Protein AF-A0A0F8XDN2-F1 (afdb_monomer_lite)

Foldseek 3Di:
DDDAAWWDKDWDPVLVVQLVVCVVVVHHSDDFQDKTKMKTKFHFHFPPDFWFLWKKKKKFAFPQKFFQDWFKFFPVRHTDFFAFSAAQVRWAFFQAFAFLHQAAQDCALQGLNAPDDVLCVLQVHDSRRFWGGPLQQQGFFAKWFFLDQQAFFFFAVDLADDQPGAFFDAFDADPDDVSRPDDDTGHDTGNQCRLLVLLAAGADWGDPRPDDPSSMHGRRHGHGTDGFLERRPQAADQAQSQDYSHNDGDGIFHEQTGNGFHQHQDSHHDDSHGRPDYAYTPPPDPPSVRTNDTRGDGDRDGHHNNPDSVRTDPSSTGMMMGMHHHRGRPTMMMMMTMMGRNDPVRGGDITMDITGD

Organism: NCBI:txid412755

Radius of gyration: 19.89 Å; chains: 1; bounding box: 47×42×65 Å

Secondary structure (DSSP, 8-state):
--SSS---EEE-HHHHHHHHHHHHTTS-S--TT-EEEEEEEPPPBPTT--EEEEEEEEEE--TTEEEEEEEEEETT--EE----S--TTS--B-SS--TT-------STTS---S--HHHHHTT--GGG-BPPHHHHH--BEEEEE-SGGGS--BTTBSS--TTSSEEEEE-SS---GGGT--SS-EESSHHHHHHTTTTT--EEE-SSSS-TTTPPEE-SSS-PPBTTB--TT-STTSSS-B-TTSSBPS-EEE--TT-EE------SSTTSS--S----TTS---TTTS-B---EE---SB-GGG-TT----TT--EEEEEEEEEEBT--EEEEEEEEES-GGG----EEEEEE-

Structure (mmCIF, N/CA/C/O backbone):
data_AF-A0A0F8XDN2-F1
#
_entry.id   AF-A0A0F8XDN2-F1
#
loop_
_atom_site.group_PDB
_atom_site.id
_atom_site.type_symbol
_atom_site.label_atom_id
_atom_site.label_alt_id
_atom_site.label_comp_id
_atom_site.label_asym_id
_atom_site.label_entity_id
_atom_site.label_seq_id
_atom_site.pdbx_PDB_ins_code
_atom_site.Cartn_x
_atom_site.Cartn_y
_atom_site.Cartn_z
_atom_site.occupancy
_atom_site.B_iso_or_equiv
_atom_site.auth_seq_id
_atom_site.auth_comp_id
_atom_site.auth_asym_id
_atom_site.auth_atom_id
_atom_site.pdbx_PDB_model_num
ATOM 1 N N . GLY A 1 1 ? 7.259 -0.504 12.548 1.00 25.84 1 GLY A N 1
ATOM 2 C CA . GLY A 1 1 ? 7.561 -0.843 11.147 1.00 25.84 1 GLY A CA 1
ATOM 3 C C . GLY A 1 1 ? 9.057 -0.972 10.907 1.00 25.84 1 GLY A C 1
ATOM 4 O O . GLY A 1 1 ? 9.822 -0.324 11.608 1.00 25.84 1 GLY A O 1
ATOM 5 N N . ALA A 1 2 ? 9.451 -1.805 9.939 1.00 27.47 2 ALA A N 1
ATOM 6 C CA . ALA A 1 2 ? 10.609 -1.623 9.038 1.00 27.47 2 ALA A CA 1
ATOM 7 C C . ALA A 1 2 ? 9.973 -1.362 7.653 1.00 27.47 2 ALA A C 1
ATOM 9 O O . ALA A 1 2 ? 8.881 -1.856 7.447 1.00 27.47 2 ALA A O 1
ATOM 10 N N . TRP A 1 3 ? 10.454 -0.557 6.713 1.00 38.06 3 TRP A N 1
ATOM 11 C CA . TRP A 1 3 ? 11.777 -0.417 6.124 1.00 38.06 3 TRP A CA 1
ATOM 12 C C . TRP A 1 3 ? 11.814 1.002 5.516 1.00 38.06 3 TRP A C 1
ATOM 14 O O . TRP A 1 3 ? 11.116 1.281 4.557 1.00 38.06 3 TRP A O 1
ATOM 24 N N . LEU A 1 4 ? 12.628 1.904 6.076 1.00 44.56 4 LEU A N 1
ATOM 25 C CA . LEU A 1 4 ? 12.725 3.360 5.788 1.00 44.56 4 LEU A CA 1
ATOM 26 C C . LEU A 1 4 ? 11.954 4.309 6.737 1.00 44.56 4 LEU A C 1
ATOM 28 O O . LEU A 1 4 ? 11.503 5.367 6.345 1.00 44.56 4 LEU A O 1
ATOM 32 N N . GLY A 1 5 ? 11.919 4.027 8.039 1.00 42.94 5 GLY A N 1
ATOM 33 C CA . GLY A 1 5 ? 12.155 5.110 9.022 1.00 42.94 5 GLY A CA 1
ATOM 34 C C . GLY A 1 5 ? 10.910 5.848 9.478 1.00 42.94 5 GLY A C 1
ATOM 35 O O . GLY A 1 5 ? 11.004 6.785 10.264 1.00 42.94 5 GLY A O 1
ATOM 36 N N . GLY A 1 6 ? 9.763 5.355 9.037 1.00 54.34 6 GLY A N 1
ATOM 37 C CA . GLY A 1 6 ? 8.458 5.615 9.607 1.00 54.34 6 GLY A CA 1
ATOM 38 C C . GLY A 1 6 ? 7.666 4.318 9.745 1.00 54.34 6 GLY A C 1
ATOM 39 O O . GLY A 1 6 ? 8.106 3.248 9.308 1.00 54.34 6 GLY A O 1
ATOM 40 N N . GLY A 1 7 ? 6.524 4.392 10.414 1.00 56.09 7 GLY A N 1
ATOM 41 C CA . GLY A 1 7 ? 5.668 3.250 10.745 1.00 56.09 7 GLY A CA 1
ATOM 42 C C . GLY A 1 7 ? 5.437 3.098 12.245 1.00 56.09 7 GLY A C 1
ATOM 43 O O . GLY A 1 7 ? 5.260 1.976 12.742 1.00 56.09 7 GLY A O 1
ATOM 44 N N . GLY A 1 8 ? 5.493 4.211 12.977 1.00 72.25 8 GLY A N 1
ATOM 45 C CA . GLY A 1 8 ? 4.767 4.341 14.223 1.00 72.25 8 GLY A CA 1
ATOM 46 C C . GLY A 1 8 ? 3.278 4.301 13.907 1.00 72.25 8 GLY A C 1
ATOM 47 O O . GLY A 1 8 ? 2.802 4.905 12.954 1.00 72.25 8 GLY A O 1
ATOM 48 N N . ILE A 1 9 ? 2.531 3.541 14.691 1.00 85.56 9 ILE A N 1
ATOM 49 C CA . ILE A 1 9 ? 1.078 3.525 14.608 1.00 85.56 9 ILE A CA 1
ATOM 50 C C . ILE A 1 9 ? 0.530 3.943 15.957 1.00 85.56 9 ILE A C 1
ATOM 52 O O . ILE A 1 9 ? 1.035 3.550 17.012 1.00 85.56 9 ILE A O 1
ATOM 56 N N . SER A 1 10 ? -0.492 4.779 15.927 1.00 90.38 10 SER A N 1
ATOM 57 C CA . SER A 1 10 ? -1.178 5.222 17.123 1.00 90.38 10 SER A CA 1
ATOM 58 C C . SER A 1 10 ? -2.664 5.349 16.861 1.00 90.38 10 SER A C 1
ATOM 60 O O . SER A 1 10 ? -3.110 5.445 15.723 1.00 90.38 10 SER A O 1
ATOM 62 N N . LEU A 1 11 ? -3.439 5.396 17.934 1.00 92.31 11 LEU A N 1
ATOM 63 C CA . LEU A 1 11 ? -4.799 5.911 17.859 1.00 92.31 11 LEU A CA 1
ATOM 64 C C . LEU A 1 11 ? -4.756 7.431 17.652 1.00 92.31 11 LEU A C 1
ATOM 66 O O . LEU A 1 11 ? -3.772 8.089 17.996 1.00 92.31 11 LEU A O 1
ATOM 70 N N . THR A 1 12 ? -5.820 8.018 17.123 1.00 91.94 12 THR A N 1
ATOM 71 C CA . THR A 1 12 ? -5.984 9.478 17.178 1.00 91.94 12 THR A CA 1
ATOM 72 C C . THR A 1 12 ? -6.279 9.939 18.610 1.00 91.94 12 THR A C 1
ATOM 74 O O . THR A 1 12 ? -6.703 9.147 19.458 1.00 91.94 12 THR A O 1
ATOM 77 N N . ASP A 1 13 ? -6.090 11.232 18.899 1.00 92.19 13 ASP A N 1
ATOM 78 C CA . ASP A 1 13 ? -6.467 11.805 20.201 1.00 92.19 13 ASP A CA 1
ATOM 79 C C . ASP A 1 13 ? -7.957 11.623 20.500 1.00 92.19 13 ASP A C 1
ATOM 81 O O . ASP A 1 13 ? -8.316 11.312 21.633 1.00 92.19 13 ASP A O 1
ATOM 85 N N . ALA A 1 14 ? -8.816 11.743 19.484 1.00 92.81 14 ALA A N 1
ATOM 86 C CA . ALA A 1 14 ? -10.254 11.544 19.629 1.00 92.81 14 ALA A CA 1
ATOM 87 C C . ALA A 1 14 ? -10.588 10.106 20.054 1.00 92.81 14 ALA A C 1
ATOM 89 O O . ALA A 1 14 ? -11.297 9.910 21.040 1.00 92.81 14 ALA A O 1
ATOM 90 N N . SER A 1 15 ? -10.023 9.098 19.377 1.00 94.38 15 SER A N 1
ATOM 91 C CA . SER A 1 15 ? -10.243 7.694 19.751 1.00 94.38 15 SER A CA 1
ATOM 92 C C . SER A 1 15 ? -9.650 7.363 21.123 1.00 94.38 15 SER A C 1
ATOM 94 O O . SER A 1 15 ? -10.280 6.655 21.906 1.00 94.38 15 SER A O 1
ATOM 96 N N . ARG A 1 16 ? -8.476 7.914 21.470 1.00 95.25 16 ARG A N 1
ATOM 97 C CA . ARG A 1 16 ? -7.915 7.778 22.826 1.00 95.25 16 ARG A CA 1
ATOM 98 C C . ARG A 1 16 ? -8.827 8.382 23.888 1.00 95.25 16 ARG A C 1
ATOM 100 O O . ARG A 1 16 ? -9.026 7.760 24.929 1.00 95.25 16 ARG A O 1
ATOM 107 N N . GLN A 1 17 ? -9.355 9.579 23.638 1.00 95.69 17 GLN A N 1
ATOM 108 C CA . GLN A 1 17 ? -10.215 10.276 24.587 1.00 95.69 17 GLN A CA 1
ATOM 109 C C . GLN A 1 17 ? -11.532 9.528 24.786 1.00 95.69 17 GLN A C 1
ATOM 111 O O . GLN A 1 17 ? -11.926 9.320 25.926 1.00 95.69 17 GLN A O 1
ATOM 116 N N . GLN A 1 18 ? -12.154 9.034 23.712 1.00 94.94 18 GLN A N 1
ATOM 117 C CA . GLN A 1 18 ? -13.358 8.204 23.802 1.00 94.94 18 GLN A CA 1
ATOM 118 C C . GLN A 1 18 ? -13.130 6.965 24.679 1.00 94.94 18 GLN A C 1
ATOM 120 O O . GLN A 1 18 ? -13.926 6.676 25.571 1.00 94.94 18 GLN A O 1
ATOM 125 N N . ILE A 1 19 ? -12.015 6.259 24.469 1.00 94.88 19 ILE A N 1
ATOM 126 C CA . ILE A 1 19 ? -11.644 5.097 25.285 1.00 94.88 19 ILE A CA 1
ATOM 127 C C . ILE A 1 19 ? -11.448 5.503 26.754 1.00 94.88 19 ILE A C 1
ATOM 129 O O . ILE A 1 19 ? -11.940 4.826 27.658 1.00 94.88 19 ILE A O 1
ATOM 133 N N . ALA A 1 20 ? -10.748 6.612 27.008 1.00 96.75 20 ALA A N 1
ATOM 134 C CA . ALA A 1 20 ? -10.518 7.112 28.361 1.00 96.75 20 ALA A CA 1
ATOM 135 C C . ALA A 1 20 ? -11.827 7.509 29.068 1.00 96.75 20 ALA A C 1
ATOM 137 O O . ALA A 1 20 ? -12.005 7.183 30.243 1.00 96.75 20 ALA A O 1
ATOM 138 N N . ASP A 1 21 ? -12.751 8.153 28.354 1.00 96.88 21 ASP A N 1
ATOM 139 C CA . ASP A 1 21 ? -14.059 8.570 28.865 1.00 96.88 21 ASP A CA 1
ATOM 140 C C . ASP A 1 21 ? -14.932 7.360 29.218 1.00 96.88 21 ASP A C 1
ATOM 142 O O . ASP A 1 21 ? -15.524 7.321 30.300 1.00 96.88 21 ASP A O 1
ATOM 146 N N . ASN A 1 22 ? -14.949 6.332 28.361 1.00 96.25 22 ASN A N 1
ATOM 147 C CA . ASN A 1 22 ? -15.636 5.069 28.634 1.00 96.25 22 ASN A CA 1
ATOM 148 C C . ASN A 1 22 ? -15.116 4.418 29.923 1.00 96.25 22 ASN A C 1
ATOM 150 O O . ASN A 1 22 ? -15.899 4.049 30.802 1.00 96.25 22 ASN A O 1
ATOM 154 N N . VAL A 1 23 ? -13.790 4.335 30.075 1.00 97.06 23 VAL A N 1
ATOM 155 C CA . VAL A 1 23 ? -13.155 3.767 31.273 1.00 97.06 23 VAL A CA 1
ATOM 156 C C . VAL A 1 23 ? -13.477 4.596 32.519 1.00 97.06 23 VAL A C 1
ATOM 158 O O . VAL A 1 23 ? -13.823 4.031 33.557 1.00 97.06 23 VAL A O 1
ATOM 161 N N . ALA A 1 24 ? -13.420 5.929 32.432 1.00 97.06 24 ALA A N 1
ATOM 162 C CA . ALA A 1 24 ? -13.756 6.822 33.543 1.00 97.06 24 ALA A CA 1
ATOM 163 C C . ALA A 1 24 ? -15.232 6.708 33.970 1.00 97.06 24 ALA A C 1
ATOM 165 O O . ALA A 1 24 ? -15.548 6.866 35.151 1.00 97.06 24 ALA A O 1
ATOM 166 N N . ALA A 1 25 ? -16.124 6.389 33.029 1.00 96.44 25 ALA A N 1
ATOM 167 C CA . ALA A 1 25 ? -17.538 6.125 33.278 1.00 96.44 25 ALA A CA 1
ATOM 168 C C . ALA A 1 25 ? -17.828 4.700 33.801 1.00 96.44 25 ALA A C 1
ATOM 170 O O . ALA A 1 25 ? -18.980 4.389 34.109 1.00 96.44 25 ALA A O 1
ATOM 171 N N . GLY A 1 26 ? -16.816 3.832 33.919 1.00 96.19 26 GLY A N 1
ATOM 172 C CA . GLY A 1 26 ? -16.982 2.434 34.329 1.00 96.19 26 GLY A CA 1
ATOM 173 C C . GLY A 1 26 ? -17.584 1.530 33.245 1.00 96.19 26 GLY A C 1
ATOM 174 O O . GLY A 1 26 ? -18.145 0.483 33.572 1.00 96.19 26 GLY A O 1
ATOM 175 N N . LEU A 1 27 ? -17.498 1.936 31.976 1.00 95.81 27 LEU A N 1
ATOM 176 C CA . LEU A 1 27 ? -17.916 1.162 30.807 1.00 95.81 27 LEU A CA 1
ATOM 177 C C . LEU A 1 27 ? -16.739 0.357 30.230 1.00 95.81 27 LEU A C 1
ATOM 179 O O . LEU A 1 27 ? -15.580 0.554 30.603 1.00 95.81 27 LEU A O 1
ATOM 183 N N . ALA A 1 28 ? -17.037 -0.560 29.306 1.00 94.12 28 ALA A N 1
ATOM 184 C CA . ALA A 1 28 ? -16.001 -1.236 28.532 1.00 94.12 28 ALA A CA 1
ATOM 185 C C . ALA A 1 28 ? -15.222 -0.209 27.679 1.00 94.12 28 ALA A C 1
ATOM 187 O O . ALA A 1 28 ? -15.853 0.691 27.123 1.00 94.12 28 ALA A O 1
ATOM 188 N N . PRO A 1 29 ? -13.884 -0.330 27.543 1.00 93.06 29 PRO A N 1
ATOM 189 C CA . PRO A 1 29 ? -13.075 0.620 26.772 1.00 93.06 29 PRO A CA 1
ATOM 190 C C . PRO A 1 29 ? -13.554 0.783 25.322 1.00 93.06 29 PRO A C 1
ATOM 192 O O . PRO A 1 29 ? -13.602 1.899 24.809 1.00 93.06 29 PRO A O 1
ATOM 195 N N . LEU A 1 30 ? -13.934 -0.335 24.701 1.00 93.75 30 LEU A N 1
ATOM 196 C CA . LEU A 1 30 ? -14.499 -0.445 23.361 1.00 93.75 30 LEU A CA 1
ATOM 197 C C . LEU A 1 30 ? -15.620 -1.491 23.373 1.00 93.75 30 LEU A C 1
ATOM 199 O O . LEU A 1 30 ? -15.615 -2.409 24.196 1.00 93.75 30 LEU A O 1
ATOM 203 N N . SER A 1 31 ? -16.562 -1.359 22.449 1.00 94.38 31 SER A N 1
ATOM 204 C CA . SER A 1 31 ? -17.674 -2.278 22.208 1.00 94.38 31 SER A CA 1
ATOM 205 C C . SER A 1 31 ? -17.876 -2.504 20.709 1.00 94.38 31 SER A C 1
ATOM 207 O O . SER A 1 31 ? -17.483 -1.686 19.880 1.00 94.38 31 SER A O 1
ATOM 209 N N . ALA A 1 32 ? -18.529 -3.609 20.341 1.00 94.75 32 ALA A N 1
ATOM 210 C CA . ALA A 1 32 ? -18.957 -3.807 18.959 1.00 94.75 32 ALA A CA 1
ATOM 211 C C . ALA A 1 32 ? -19.882 -2.658 18.517 1.00 94.75 32 ALA A C 1
ATOM 213 O O . ALA A 1 32 ? -20.822 -2.290 19.224 1.00 94.75 32 ALA A O 1
ATOM 214 N N . GLY A 1 33 ? -19.612 -2.104 17.338 1.00 92.88 33 GLY A N 1
ATOM 215 C CA . GLY A 1 33 ? -20.260 -0.911 16.805 1.00 92.88 33 GLY A CA 1
ATOM 216 C C . GLY A 1 33 ? -19.493 0.388 17.049 1.00 92.88 33 GLY A C 1
ATOM 217 O O . GLY A 1 33 ? -19.778 1.352 16.340 1.00 92.88 33 GLY A O 1
ATOM 218 N N . ASP A 1 34 ? -18.524 0.413 17.971 1.00 94.50 34 ASP A N 1
ATOM 219 C CA . ASP A 1 34 ? -17.642 1.567 18.142 1.00 94.50 34 ASP A CA 1
ATOM 220 C C . ASP A 1 34 ? -16.738 1.745 16.923 1.00 94.50 34 ASP A C 1
ATOM 222 O O . ASP A 1 34 ? -16.390 0.787 16.228 1.00 94.50 34 ASP A O 1
ATOM 226 N N . THR A 1 35 ? -16.321 2.985 16.701 1.00 94.56 35 THR A N 1
ATOM 227 C CA . THR A 1 35 ? -15.370 3.350 15.659 1.00 94.56 35 THR A CA 1
ATOM 228 C C . THR A 1 35 ? -14.071 3.817 16.295 1.00 94.56 35 THR A C 1
ATOM 230 O O . THR A 1 35 ? -14.082 4.629 17.220 1.00 94.56 35 THR A O 1
ATOM 233 N N . VAL A 1 36 ? -12.944 3.327 15.784 1.00 95.00 36 VAL A N 1
ATOM 234 C CA . VAL A 1 36 ? -11.606 3.774 16.173 1.00 95.00 36 VAL A CA 1
ATOM 235 C C . VAL A 1 36 ? -10.830 4.221 14.947 1.00 95.00 36 VAL A C 1
ATOM 237 O O . VAL A 1 36 ? -10.888 3.602 13.887 1.00 95.00 36 VAL A O 1
ATOM 240 N N . THR A 1 37 ? -10.069 5.293 15.108 1.00 95.81 37 THR A N 1
ATOM 241 C CA . THR A 1 37 ? -9.226 5.848 14.057 1.00 95.81 37 THR A CA 1
ATOM 242 C C . THR A 1 37 ? -7.774 5.633 14.442 1.00 95.81 37 THR A C 1
ATOM 244 O O . THR A 1 37 ? -7.323 6.100 15.496 1.00 95.81 37 THR A O 1
ATOM 247 N N . VAL A 1 38 ? -7.043 4.936 13.579 1.00 94.38 38 VAL A N 1
ATOM 248 C CA . VAL A 1 38 ? -5.594 4.777 13.671 1.00 94.38 38 VAL A CA 1
ATOM 249 C C . VAL A 1 38 ? -4.904 5.695 12.677 1.00 94.38 38 VAL A C 1
ATOM 251 O O . VAL A 1 38 ? -5.412 5.970 11.592 1.00 94.38 38 VAL A O 1
ATOM 254 N N . ILE A 1 39 ? -3.735 6.172 13.072 1.00 92.38 39 ILE A N 1
ATOM 255 C CA . ILE A 1 39 ? -2.862 7.019 12.279 1.00 92.38 39 ILE A CA 1
ATOM 256 C C . ILE A 1 39 ? -1.471 6.395 12.276 1.00 92.38 39 ILE A C 1
ATOM 258 O O . ILE A 1 39 ? -0.953 6.024 13.334 1.00 92.38 39 ILE A O 1
ATOM 262 N N . ALA A 1 40 ? -0.886 6.259 11.092 1.00 89.06 40 ALA A N 1
ATOM 263 C CA . ALA A 1 40 ? 0.481 5.801 10.917 1.00 89.06 40 ALA A CA 1
ATOM 264 C C . ALA A 1 40 ? 1.273 6.809 10.090 1.00 89.06 40 ALA A C 1
ATOM 266 O O . ALA A 1 40 ? 0.767 7.337 9.102 1.00 89.06 40 ALA A O 1
ATOM 267 N N . ASP A 1 41 ? 2.504 7.094 10.494 1.00 80.50 41 ASP A N 1
ATOM 268 C CA . ASP A 1 41 ? 3.392 7.952 9.717 1.00 80.50 41 ASP A CA 1
ATOM 269 C C . ASP A 1 41 ? 3.928 7.220 8.481 1.00 80.50 41 ASP A C 1
ATOM 271 O O . ASP A 1 41 ? 4.269 6.034 8.522 1.00 80.50 41 ASP A O 1
ATOM 275 N N . PHE A 1 42 ? 4.002 7.948 7.368 1.00 72.62 42 PHE A N 1
ATOM 276 C CA . PHE A 1 42 ? 4.754 7.512 6.201 1.00 72.62 42 PHE A CA 1
ATOM 277 C C . PHE A 1 42 ? 6.257 7.558 6.507 1.00 72.62 42 PHE A C 1
ATOM 279 O O . PHE A 1 42 ? 6.703 8.392 7.300 1.00 72.62 42 PHE A O 1
ATOM 286 N N . PRO A 1 43 ? 7.058 6.708 5.846 1.00 63.69 43 PRO A N 1
ATOM 287 C CA . PRO A 1 43 ? 8.510 6.766 5.942 1.00 63.69 43 PRO A CA 1
ATOM 288 C C . PRO A 1 43 ? 9.039 8.169 5.610 1.00 63.69 43 PRO A C 1
ATOM 290 O O . PRO A 1 43 ? 8.757 8.715 4.542 1.00 63.69 43 PRO A O 1
ATOM 293 N N . VAL A 1 44 ? 9.817 8.753 6.526 1.00 58.84 44 VAL A N 1
ATOM 294 C CA . VAL A 1 44 ? 10.520 10.021 6.291 1.00 58.84 44 VAL A CA 1
ATOM 295 C C . VAL A 1 44 ? 11.758 9.735 5.450 1.00 58.84 44 VAL A C 1
ATOM 297 O O . VAL A 1 44 ? 12.552 8.852 5.783 1.00 58.84 44 VAL A O 1
ATOM 300 N N . ILE A 1 45 ? 11.966 10.506 4.380 1.00 58.19 45 ILE A N 1
ATOM 301 C CA . ILE A 1 45 ? 13.213 10.424 3.618 1.00 58.19 45 ILE A CA 1
ATOM 302 C C . ILE A 1 45 ? 14.382 10.800 4.537 1.00 58.19 45 ILE A C 1
ATOM 304 O O . ILE A 1 45 ? 14.455 11.917 5.059 1.00 58.19 45 ILE A O 1
ATOM 308 N N . ALA A 1 46 ? 15.285 9.838 4.744 1.00 52.53 46 ALA A N 1
ATOM 309 C CA . ALA A 1 46 ? 16.437 9.973 5.624 1.00 52.53 46 ALA A CA 1
ATOM 310 C C . ALA A 1 46 ? 17.377 11.107 5.181 1.00 52.53 46 ALA A C 1
ATOM 312 O O . ALA A 1 46 ? 17.490 11.435 3.997 1.00 52.53 46 ALA A O 1
ATOM 313 N N . GLU A 1 47 ? 18.103 11.674 6.146 1.00 51.59 47 GLU A N 1
ATOM 314 C CA . GLU A 1 47 ? 19.067 12.744 5.895 1.00 51.59 47 GLU A CA 1
ATOM 315 C C . GLU A 1 47 ? 20.099 12.343 4.824 1.00 51.59 47 GLU A C 1
ATOM 317 O O . GLU A 1 47 ? 20.769 11.318 4.944 1.00 51.59 47 GLU A O 1
ATOM 322 N N . GLY A 1 48 ? 20.206 13.152 3.761 1.00 51.34 48 GLY A N 1
ATOM 323 C CA . GLY A 1 48 ? 21.118 12.927 2.631 1.00 51.34 48 GLY A CA 1
ATOM 324 C C . GLY A 1 48 ? 20.461 12.431 1.336 1.00 51.34 48 GLY A C 1
ATOM 325 O O . GLY A 1 48 ? 21.109 12.482 0.292 1.00 51.34 48 GLY A O 1
ATOM 326 N N . THR A 1 49 ? 19.188 12.018 1.365 1.00 54.41 49 THR A N 1
ATOM 327 C CA . THR A 1 49 ? 18.367 11.833 0.152 1.00 54.41 49 THR A CA 1
ATOM 328 C C . THR A 1 49 ? 17.459 13.055 0.020 1.00 54.41 49 THR A C 1
ATOM 330 O O . THR A 1 49 ? 16.682 13.331 0.924 1.00 54.41 49 THR A O 1
ATOM 333 N N . LEU A 1 50 ? 17.622 13.854 -1.040 1.00 57.25 50 LEU A N 1
ATOM 334 C CA . LEU A 1 50 ? 16.956 15.163 -1.151 1.00 57.25 50 LEU A CA 1
ATOM 335 C C . LEU A 1 50 ? 15.456 15.033 -1.461 1.00 57.25 50 LEU A C 1
ATOM 337 O O . LEU A 1 50 ? 14.639 15.742 -0.873 1.00 57.25 50 LEU A O 1
ATOM 341 N N . ASP A 1 51 ? 15.101 14.114 -2.355 1.00 60.12 51 ASP A N 1
ATOM 342 C CA . ASP A 1 51 ? 13.732 13.737 -2.693 1.00 60.12 51 ASP A CA 1
ATOM 343 C C . ASP A 1 51 ? 13.695 12.310 -3.269 1.00 60.12 51 ASP A C 1
ATOM 345 O O . ASP A 1 51 ? 14.733 11.738 -3.613 1.00 60.12 51 ASP A O 1
ATOM 349 N N . GLY A 1 52 ? 12.499 11.722 -3.307 1.00 60.31 52 GLY A N 1
ATOM 350 C CA . GLY A 1 52 ? 12.253 10.390 -3.852 1.00 60.31 52 GLY A CA 1
ATOM 351 C C . GLY A 1 52 ? 11.022 10.387 -4.764 1.00 60.31 52 GLY A C 1
ATOM 352 O O . GLY A 1 52 ? 10.077 11.152 -4.533 1.00 60.31 52 GLY A O 1
ATOM 353 N N . PRO A 1 53 ? 11.004 9.546 -5.814 1.00 58.47 53 PRO A N 1
ATOM 354 C CA . PRO A 1 53 ? 9.902 9.508 -6.771 1.00 58.47 53 PRO A CA 1
ATOM 355 C C . PRO A 1 53 ? 8.604 8.973 -6.152 1.00 58.47 53 PRO A C 1
ATOM 357 O O . PRO A 1 53 ? 7.523 9.366 -6.582 1.00 58.47 53 PRO A O 1
ATOM 360 N N . GLY A 1 54 ? 8.685 8.145 -5.108 1.00 67.25 54 GLY A N 1
ATOM 361 C CA . GLY A 1 54 ? 7.512 7.645 -4.403 1.00 67.25 54 GLY A CA 1
ATOM 362 C C . GLY A 1 54 ? 7.846 6.758 -3.210 1.00 67.25 54 GLY A C 1
ATOM 363 O O . GLY A 1 54 ? 8.997 6.402 -2.966 1.00 67.25 54 GLY A O 1
ATOM 364 N N . GLY A 1 55 ? 6.807 6.410 -2.465 1.00 74.88 55 GLY A N 1
ATOM 365 C CA . GLY A 1 55 ? 6.845 5.470 -1.356 1.00 74.88 55 GLY A CA 1
ATOM 366 C C . GLY A 1 55 ? 5.445 4.951 -1.064 1.00 74.88 55 GLY A C 1
ATOM 367 O O . GLY A 1 55 ? 4.455 5.441 -1.614 1.00 74.88 55 GLY A O 1
ATOM 368 N N . TYR A 1 56 ? 5.351 3.951 -0.201 1.00 81.06 56 TYR A N 1
ATOM 369 C CA . TYR A 1 56 ? 4.072 3.454 0.266 1.00 81.06 56 TYR A CA 1
ATOM 370 C C . TYR A 1 56 ? 4.073 3.146 1.757 1.00 81.06 56 TYR A C 1
ATOM 372 O O . TYR A 1 56 ? 5.088 2.775 2.340 1.00 81.06 56 TYR A O 1
ATOM 380 N N . ALA A 1 57 ? 2.903 3.281 2.366 1.00 85.50 57 ALA A N 1
ATOM 381 C CA . ALA A 1 57 ? 2.610 2.766 3.694 1.00 85.50 57 ALA A CA 1
ATOM 382 C C . ALA A 1 57 ? 1.515 1.704 3.587 1.00 85.50 57 ALA A C 1
ATOM 384 O O . ALA A 1 57 ? 0.622 1.815 2.752 1.00 85.50 57 ALA A O 1
ATOM 385 N N . THR A 1 58 ? 1.570 0.679 4.425 1.00 90.56 58 THR A N 1
ATOM 386 C CA . THR A 1 58 ? 0.542 -0.354 4.549 1.00 90.56 58 THR A CA 1
ATOM 387 C C . THR A 1 58 ? 0.054 -0.371 5.988 1.00 90.56 58 THR A C 1
ATOM 389 O O . THR A 1 58 ? 0.854 -0.557 6.903 1.00 90.56 58 THR A O 1
ATOM 392 N N . LEU A 1 59 ? -1.251 -0.197 6.191 1.00 94.44 59 LEU A N 1
ATOM 393 C CA . LEU A 1 59 ? -1.920 -0.508 7.448 1.00 94.44 59 LEU A CA 1
ATOM 394 C C . LEU A 1 59 ? -2.608 -1.863 7.313 1.00 94.44 59 LEU A C 1
ATOM 396 O O . LEU A 1 59 ? -3.421 -2.075 6.413 1.00 94.44 59 LEU A O 1
ATOM 400 N N . TYR A 1 60 ? -2.284 -2.777 8.220 1.00 95.19 60 TYR A N 1
ATOM 401 C CA . TYR A 1 60 ? -2.917 -4.087 8.283 1.00 95.19 60 TYR A CA 1
ATOM 402 C C . TYR A 1 60 ? -4.234 -3.984 9.047 1.00 95.19 60 TYR A C 1
ATOM 404 O O . TYR A 1 60 ? -4.289 -3.404 10.136 1.00 95.19 60 TYR A O 1
ATOM 412 N N . VAL A 1 61 ? -5.291 -4.550 8.468 1.00 96.56 61 VAL A N 1
ATOM 413 C CA . VAL A 1 61 ? -6.635 -4.545 9.048 1.00 96.56 61 VAL A CA 1
ATOM 414 C C . VAL A 1 61 ? -6.752 -5.750 9.983 1.00 96.56 61 VAL A C 1
ATOM 416 O O . VAL A 1 61 ? -6.666 -6.889 9.514 1.00 96.56 61 VAL A O 1
ATOM 419 N N . PRO A 1 62 ? -6.894 -5.547 11.304 1.00 94.19 62 PRO A N 1
ATOM 420 C CA . PRO A 1 62 ? -7.026 -6.660 12.229 1.00 94.19 62 PRO A CA 1
ATOM 421 C C . PRO A 1 62 ? -8.394 -7.336 12.091 1.00 94.19 62 PRO A C 1
ATOM 423 O O . PRO A 1 62 ? -9.388 -6.715 11.706 1.00 94.19 62 PRO A O 1
ATOM 426 N N . ALA A 1 63 ? -8.454 -8.610 12.486 1.00 92.88 63 ALA A N 1
ATOM 427 C CA . ALA A 1 63 ? -9.719 -9.319 12.649 1.00 92.88 63 ALA A CA 1
ATOM 428 C C . ALA A 1 63 ? -10.668 -8.561 13.597 1.00 92.88 63 ALA A C 1
ATOM 430 O O . ALA A 1 63 ? -10.231 -7.745 14.410 1.00 92.88 63 ALA A O 1
ATOM 431 N N . GLY A 1 64 ? -11.974 -8.813 13.467 1.00 94.44 64 GLY A N 1
ATOM 432 C CA . GLY A 1 64 ? -12.996 -8.155 14.287 1.00 94.44 64 GLY A CA 1
ATOM 433 C C . GLY A 1 64 ? -13.206 -6.671 13.968 1.00 94.44 64 GLY A C 1
ATOM 434 O O . GLY A 1 64 ? -13.838 -5.966 14.759 1.00 94.44 64 GLY A O 1
ATOM 435 N N . THR A 1 65 ? -12.694 -6.187 12.830 1.00 96.38 65 THR A N 1
ATOM 436 C CA . THR A 1 65 ? -12.867 -4.803 12.374 1.00 96.38 65 THR A CA 1
ATOM 437 C C . THR A 1 65 ? -13.236 -4.723 10.894 1.00 96.38 65 THR A C 1
ATOM 439 O O . THR A 1 65 ? -12.930 -5.623 10.118 1.00 96.38 65 THR A O 1
ATOM 442 N N . GLU A 1 66 ? -13.900 -3.636 10.504 1.00 96.38 66 GLU A N 1
ATOM 443 C CA . GLU A 1 66 ? -14.178 -3.285 9.108 1.00 96.38 66 GLU A CA 1
ATOM 444 C C . GLU A 1 66 ? -13.748 -1.843 8.845 1.00 96.38 66 GLU A C 1
ATOM 446 O O . GLU A 1 66 ? -14.073 -0.942 9.621 1.00 96.38 66 GLU A O 1
ATOM 451 N N . VAL A 1 67 ? -13.042 -1.601 7.741 1.00 97.69 67 VAL A N 1
ATOM 452 C CA . VAL A 1 67 ? -12.609 -0.249 7.370 1.00 97.69 67 VAL A CA 1
ATOM 453 C C . VAL A 1 67 ? -13.802 0.541 6.844 1.00 97.69 67 VAL A C 1
ATOM 455 O O . VAL A 1 67 ? -14.467 0.106 5.907 1.00 97.69 67 VAL A O 1
ATOM 458 N N . THR A 1 68 ? -14.050 1.705 7.437 1.00 96.88 68 THR A N 1
ATOM 459 C CA . THR A 1 68 ? -15.179 2.603 7.117 1.00 96.88 68 THR A CA 1
ATOM 460 C C . THR A 1 68 ? -14.730 3.891 6.436 1.00 96.88 68 THR A C 1
ATOM 462 O O . THR A 1 68 ? -15.490 4.486 5.679 1.00 96.88 68 THR A O 1
ATOM 465 N N . SER A 1 69 ? -13.491 4.322 6.678 1.00 96.56 69 SER A N 1
ATOM 466 C CA . SER A 1 69 ? -12.904 5.492 6.031 1.00 96.56 69 SER A CA 1
ATOM 467 C C . SER A 1 69 ? -11.384 5.388 6.012 1.00 96.56 69 SER A C 1
ATOM 469 O O . SER A 1 69 ? -10.772 4.738 6.864 1.00 96.56 69 SER A O 1
ATOM 471 N N . THR A 1 70 ? -10.764 6.016 5.019 1.00 96.44 70 THR A N 1
ATOM 472 C CA . THR A 1 70 ? -9.309 6.081 4.896 1.00 96.44 70 THR A CA 1
ATOM 473 C C . THR A 1 70 ? -8.866 7.321 4.133 1.00 96.44 70 THR A C 1
ATOM 475 O O . THR A 1 70 ? -9.496 7.701 3.144 1.00 96.44 70 THR A O 1
ATOM 478 N N . TYR A 1 71 ? -7.803 7.978 4.585 1.00 95.12 71 TYR A N 1
ATOM 479 C CA . TYR A 1 71 ? -7.304 9.204 3.965 1.00 95.12 71 TYR A CA 1
ATOM 480 C C . TYR A 1 71 ? -5.854 9.498 4.357 1.00 95.12 71 TYR A C 1
ATOM 482 O O . TYR A 1 71 ? -5.268 8.823 5.204 1.00 95.12 71 TYR A O 1
ATOM 490 N N . ILE A 1 72 ? -5.269 10.507 3.715 1.00 93.00 72 ILE A N 1
ATOM 491 C CA . ILE A 1 72 ? -3.903 10.977 3.959 1.00 93.00 72 ILE A CA 1
ATOM 492 C C . ILE A 1 72 ? -3.972 12.352 4.621 1.00 93.00 72 ILE A C 1
ATOM 494 O O . ILE A 1 72 ? -4.809 13.171 4.237 1.00 93.00 72 ILE A O 1
ATOM 498 N N . THR A 1 73 ? -3.100 12.628 5.592 1.00 92.06 73 THR A N 1
ATOM 499 C CA . THR A 1 73 ? -2.957 13.966 6.188 1.00 92.06 73 THR A CA 1
ATOM 500 C C . THR A 1 73 ? -1.518 14.456 6.212 1.00 92.06 73 THR A C 1
ATOM 502 O O . THR A 1 73 ? -0.569 13.671 6.167 1.00 92.06 73 THR A O 1
ATOM 505 N N . ASP A 1 74 ? -1.351 15.770 6.338 1.00 87.31 74 ASP A N 1
ATOM 506 C CA . ASP A 1 74 ? -0.082 16.369 6.754 1.00 87.31 74 ASP A CA 1
ATOM 507 C C . ASP A 1 74 ? 0.135 16.261 8.278 1.00 87.31 74 ASP A C 1
ATOM 509 O O . ASP A 1 74 ? -0.700 15.733 9.021 1.00 87.31 74 ASP A O 1
ATOM 513 N N . ALA A 1 75 ? 1.257 16.803 8.758 1.00 83.31 75 ALA A N 1
ATOM 514 C CA . ALA A 1 75 ? 1.605 16.860 10.179 1.00 83.31 75 ALA A CA 1
ATOM 515 C C . ALA A 1 75 ? 0.700 17.757 11.041 1.00 83.31 75 ALA A C 1
ATOM 517 O O . ALA A 1 75 ? 0.774 17.693 12.267 1.00 83.31 75 ALA A O 1
ATOM 518 N N . THR A 1 76 ? -0.154 18.586 10.435 1.00 86.44 76 THR A N 1
ATOM 519 C CA . THR A 1 76 ? -1.175 19.371 11.148 1.00 86.44 76 THR A CA 1
ATOM 520 C C . THR A 1 76 ? -2.501 18.618 11.282 1.00 86.44 76 THR A C 1
ATOM 522 O O . THR A 1 76 ? -3.397 19.080 11.989 1.00 86.44 76 THR A O 1
ATOM 525 N N . GLY A 1 77 ? -2.623 17.454 10.632 1.00 86.50 77 GLY A N 1
ATOM 526 C CA . GLY A 1 77 ? -3.851 16.666 10.556 1.00 86.50 77 GLY A CA 1
ATOM 527 C C . GLY A 1 77 ? -4.806 17.129 9.453 1.00 86.50 77 GLY A C 1
ATOM 528 O O . GLY A 1 77 ? -5.946 16.666 9.411 1.00 86.50 77 GLY A O 1
ATOM 529 N N . ALA A 1 78 ? -4.377 18.029 8.562 1.00 90.69 78 ALA A N 1
ATOM 530 C CA . ALA A 1 78 ? -5.195 18.464 7.438 1.00 90.69 78 ALA A CA 1
ATOM 531 C C . ALA A 1 78 ? -5.233 17.368 6.356 1.00 90.69 78 ALA A C 1
ATOM 533 O O . ALA A 1 78 ? -4.167 16.869 5.984 1.00 90.69 78 ALA A O 1
ATOM 534 N N . PRO A 1 79 ? -6.420 16.989 5.837 1.00 91.44 79 PRO A N 1
ATOM 535 C CA . PRO A 1 79 ? -6.525 16.043 4.732 1.00 91.44 79 PRO A CA 1
ATOM 536 C C . PRO A 1 79 ? -5.773 16.521 3.490 1.00 91.44 79 PRO A C 1
ATOM 538 O O . PRO A 1 79 ? -5.805 17.706 3.153 1.00 91.44 79 PRO A O 1
ATOM 541 N N . LEU A 1 80 ? -5.132 15.583 2.800 1.00 91.50 80 LEU A N 1
ATOM 542 C CA . LEU A 1 80 ? -4.391 15.815 1.570 1.00 91.50 80 LEU A CA 1
ATOM 543 C C . LEU A 1 80 ? -4.886 14.903 0.456 1.00 91.50 80 LEU A C 1
ATOM 545 O O . LEU A 1 80 ? -5.127 13.713 0.674 1.00 91.50 80 LEU A O 1
ATOM 549 N N . ASP A 1 81 ? -4.935 15.450 -0.750 1.00 92.25 81 ASP A N 1
ATOM 550 C CA . ASP A 1 81 ? -5.066 14.663 -1.969 1.00 92.25 81 ASP A CA 1
ATOM 551 C C . ASP A 1 81 ? -3.810 13.797 -2.166 1.00 92.25 81 ASP A C 1
ATOM 553 O O . ASP A 1 81 ? -2.709 14.148 -1.716 1.00 92.25 81 ASP A O 1
ATOM 557 N N . ALA A 1 82 ? -3.969 12.665 -2.853 1.00 89.31 82 ALA A N 1
ATOM 558 C CA . ALA A 1 82 ? -2.829 11.911 -3.351 1.00 89.31 82 ALA A CA 1
ATOM 559 C C . ALA A 1 82 ? -2.021 12.770 -4.338 1.00 89.31 82 ALA A C 1
ATOM 561 O O . ALA A 1 82 ? -2.503 13.770 -4.877 1.00 89.31 82 ALA A O 1
ATOM 562 N N . ARG A 1 83 ? -0.751 12.411 -4.533 1.00 84.25 83 ARG A N 1
ATOM 563 C CA . ARG A 1 83 ? 0.163 13.154 -5.404 1.00 84.25 83 ARG A CA 1
ATOM 564 C C . ARG A 1 83 ? 0.788 12.238 -6.444 1.00 84.25 83 ARG A C 1
ATOM 566 O O . ARG A 1 83 ? 1.073 11.081 -6.115 1.00 84.25 83 ARG A O 1
ATOM 573 N N . PRO A 1 84 ? 1.038 12.737 -7.666 1.00 79.69 84 PRO A N 1
ATOM 574 C CA . PRO A 1 84 ? 1.786 11.994 -8.670 1.00 79.69 84 PRO A CA 1
ATOM 575 C C . PRO A 1 84 ? 3.199 11.692 -8.174 1.00 79.69 84 PRO A C 1
ATOM 577 O O . PRO A 1 84 ? 3.761 12.433 -7.362 1.00 79.69 84 PRO A O 1
ATOM 580 N N . ALA A 1 85 ? 3.787 10.615 -8.694 1.00 75.44 85 ALA A N 1
ATOM 581 C CA . ALA A 1 85 ? 5.179 10.246 -8.461 1.00 75.44 85 ALA A CA 1
ATOM 582 C C . ALA A 1 85 ? 6.135 11.275 -9.081 1.00 75.44 85 ALA A C 1
ATOM 584 O O . ALA A 1 85 ? 6.632 11.110 -10.193 1.00 75.44 85 ALA A O 1
ATOM 585 N N . ARG A 1 86 ? 6.348 12.387 -8.379 1.00 70.50 86 ARG A N 1
ATOM 586 C CA . ARG A 1 86 ? 7.168 13.506 -8.836 1.00 70.50 86 ARG A CA 1
ATOM 587 C C . ARG A 1 86 ? 8.007 14.020 -7.690 1.00 70.50 86 ARG A C 1
ATOM 589 O O . ARG A 1 86 ? 7.455 14.493 -6.710 1.00 70.50 86 ARG A O 1
ATOM 596 N N . ALA A 1 87 ? 9.320 14.000 -7.844 1.00 61.78 87 ALA A N 1
ATOM 597 C CA . ALA A 1 87 ? 10.241 14.519 -6.850 1.00 61.78 87 ALA A CA 1
ATOM 598 C C . ALA A 1 87 ? 9.879 15.976 -6.477 1.00 61.78 87 ALA A C 1
ATOM 600 O O . ALA A 1 87 ? 9.464 16.762 -7.334 1.00 61.78 87 ALA A O 1
ATOM 601 N N . SER A 1 88 ? 10.003 16.351 -5.202 1.00 56.12 88 SER A N 1
ATOM 602 C CA . SER A 1 88 ? 9.545 17.658 -4.692 1.00 56.12 88 SER A CA 1
ATOM 603 C C . SER A 1 88 ? 10.282 18.850 -5.318 1.00 56.12 88 SER A C 1
ATOM 605 O O . SER A 1 88 ? 9.745 19.957 -5.384 1.00 56.12 88 SER A O 1
ATOM 607 N N . THR A 1 89 ? 11.480 18.616 -5.867 1.00 56.12 89 THR A N 1
ATOM 608 C CA . THR A 1 89 ? 12.236 19.582 -6.685 1.00 56.12 89 THR A CA 1
ATOM 609 C C . THR A 1 89 ? 11.635 19.821 -8.075 1.00 56.12 89 THR A C 1
ATOM 611 O O . THR A 1 89 ? 12.083 20.695 -8.817 1.00 56.12 89 THR A O 1
ATOM 614 N N . GLY A 1 90 ? 10.604 19.060 -8.434 1.00 53.97 90 GLY A N 1
ATOM 615 C CA . GLY A 1 90 ? 9.919 19.107 -9.712 1.00 53.97 90 GLY A CA 1
ATOM 616 C C . GLY A 1 90 ? 10.457 18.125 -10.752 1.00 53.97 90 GLY A C 1
ATOM 617 O O . GLY A 1 90 ? 9.892 18.097 -11.848 1.00 53.97 90 GLY A O 1
ATOM 618 N N . SER A 1 91 ? 11.488 17.341 -10.418 1.00 54.19 91 SER A N 1
ATOM 619 C CA . SER A 1 91 ? 12.053 16.285 -11.268 1.00 54.19 91 SER A CA 1
ATOM 620 C C . SER A 1 91 ? 11.081 15.098 -11.356 1.00 54.19 91 SER A C 1
ATOM 622 O O . SER A 1 91 ? 10.548 14.643 -10.349 1.00 54.19 91 SER A O 1
ATOM 624 N N . GLY A 1 92 ? 10.793 14.624 -12.566 1.00 58.03 92 GLY A N 1
ATOM 625 C CA . GLY A 1 92 ? 9.955 13.445 -12.801 1.00 58.03 92 GLY A CA 1
ATOM 626 C C . GLY A 1 92 ? 10.727 12.133 -12.637 1.00 58.03 92 GLY A C 1
ATOM 627 O O . GLY A 1 92 ? 11.916 12.120 -12.312 1.00 58.03 92 GLY A O 1
ATOM 628 N N . VAL A 1 93 ? 10.051 11.018 -12.906 1.00 68.75 93 VAL A N 1
ATOM 629 C CA . VAL A 1 93 ? 10.662 9.682 -12.942 1.00 68.75 93 VAL A CA 1
ATOM 630 C C . VAL A 1 93 ? 11.067 9.362 -14.379 1.00 68.75 93 VAL A C 1
ATOM 632 O O . VAL A 1 93 ? 10.452 9.834 -15.335 1.00 68.75 93 VAL A O 1
ATOM 635 N N . SER A 1 94 ? 12.123 8.577 -14.570 1.00 70.50 94 SER A N 1
ATOM 636 C CA . SER A 1 94 ? 12.536 8.199 -15.918 1.00 70.50 94 SER A CA 1
ATOM 637 C C . SER A 1 94 ? 11.588 7.197 -16.578 1.00 70.50 94 SER A C 1
ATOM 639 O O . SER A 1 94 ? 11.129 6.251 -15.943 1.00 70.50 94 SER A O 1
ATOM 641 N N . LYS A 1 95 ? 11.357 7.347 -17.889 1.00 73.94 95 LYS A N 1
ATOM 642 C CA . LYS A 1 95 ? 10.801 6.269 -18.732 1.00 73.94 95 LYS A CA 1
ATOM 643 C C . LYS A 1 95 ? 11.782 5.111 -18.944 1.00 73.94 95 LYS A C 1
ATOM 645 O O . LYS A 1 95 ? 11.369 4.056 -19.410 1.00 73.94 95 LYS A O 1
ATOM 650 N N . GLY A 1 96 ? 13.072 5.316 -18.683 1.00 73.06 96 GLY A N 1
ATOM 651 C CA . GLY A 1 96 ? 14.095 4.300 -18.898 1.00 73.06 96 GLY A CA 1
ATOM 652 C C . GLY A 1 96 ? 14.122 3.232 -17.805 1.00 73.06 96 GLY A C 1
ATOM 653 O O . GLY A 1 96 ? 13.449 3.346 -16.779 1.00 73.06 96 GLY A O 1
ATOM 654 N N . TRP A 1 97 ? 14.946 2.203 -18.008 1.00 70.75 97 TRP A N 1
ATOM 655 C CA . TRP A 1 97 ? 15.033 1.036 -17.116 1.00 70.75 97 TRP A CA 1
ATOM 656 C C . TRP A 1 97 ? 15.901 1.237 -15.861 1.00 70.75 97 TRP A C 1
ATOM 658 O O . TRP A 1 97 ? 16.052 0.326 -15.050 1.00 70.75 97 TRP A O 1
ATOM 668 N N . GLY A 1 98 ? 16.478 2.421 -15.660 1.00 68.69 98 GLY A N 1
ATOM 669 C CA . GLY A 1 98 ? 17.281 2.721 -14.471 1.00 68.69 98 GLY A CA 1
ATOM 670 C C . GLY A 1 98 ? 18.686 2.087 -14.434 1.00 68.69 98 GLY A C 1
ATOM 671 O O . GLY A 1 98 ? 19.072 1.342 -15.335 1.00 68.69 98 GLY A O 1
ATOM 672 N N . PRO A 1 99 ? 19.455 2.335 -13.359 1.00 61.25 99 PRO A N 1
ATOM 673 C CA . PRO A 1 99 ? 20.820 1.819 -13.165 1.00 61.25 99 PRO A CA 1
ATOM 674 C C . PRO A 1 99 ? 21.022 0.288 -13.199 1.00 61.25 99 PRO A C 1
ATOM 676 O O . PRO A 1 99 ? 22.155 -0.159 -13.371 1.00 61.25 99 PRO A O 1
ATOM 679 N N . LYS A 1 100 ? 19.971 -0.536 -13.042 1.00 62.50 100 LYS A N 1
ATOM 680 C CA . LYS A 1 100 ? 20.025 -2.006 -13.221 1.00 62.50 100 LYS A CA 1
ATOM 681 C C . LYS A 1 100 ? 20.314 -2.396 -14.669 1.00 62.50 100 LYS A C 1
ATOM 683 O O . LYS A 1 100 ? 20.690 -3.539 -14.925 1.00 62.50 100 LYS A O 1
ATOM 688 N N . GLY A 1 101 ? 20.126 -1.466 -15.602 1.00 66.88 101 GLY A N 1
ATOM 689 C CA . GLY A 1 101 ? 20.145 -1.774 -17.016 1.00 66.88 101 GLY A CA 1
ATOM 690 C C . GLY A 1 101 ? 18.942 -2.623 -17.419 1.00 66.88 101 GLY A C 1
ATOM 691 O O . GLY A 1 101 ? 18.070 -2.971 -16.616 1.00 66.88 101 GLY A O 1
ATOM 69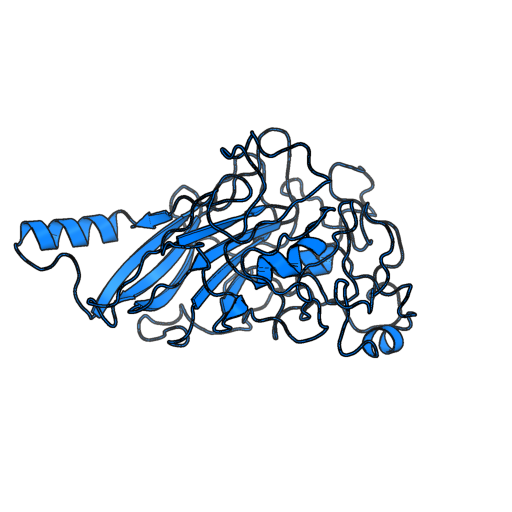2 N N . GLN A 1 102 ? 18.931 -2.979 -18.692 1.00 69.81 102 GLN A N 1
ATOM 693 C CA . GLN A 1 102 ? 17.917 -3.826 -19.286 1.00 69.81 102 GLN A CA 1
ATOM 694 C C . GLN A 1 102 ? 17.827 -5.184 -18.560 1.00 69.81 102 GLN A C 1
ATOM 696 O O . GLN A 1 102 ? 18.805 -5.933 -18.520 1.00 69.81 102 GLN A O 1
ATOM 701 N N . GLN A 1 103 ? 16.660 -5.513 -17.994 1.00 69.38 103 GLN A N 1
ATOM 702 C CA . GLN A 1 103 ? 16.386 -6.850 -17.466 1.00 69.38 103 GLN A CA 1
ATOM 703 C C . GLN A 1 103 ? 15.802 -7.753 -18.554 1.00 69.38 103 GLN A C 1
ATOM 705 O O . GLN A 1 103 ? 15.258 -7.293 -19.559 1.00 69.38 103 GLN A O 1
ATOM 710 N N . THR A 1 104 ? 15.922 -9.058 -18.324 1.00 66.94 104 THR A N 1
ATOM 711 C CA . THR A 1 104 ? 15.253 -10.101 -19.107 1.00 66.94 104 THR A CA 1
ATOM 712 C C . THR A 1 104 ? 14.244 -10.799 -18.206 1.00 66.94 104 THR A C 1
ATOM 714 O O . THR A 1 104 ? 14.478 -10.914 -17.000 1.00 66.94 104 THR A O 1
ATOM 717 N N . PHE A 1 105 ? 13.131 -11.275 -18.766 1.00 68.50 105 PHE A N 1
ATOM 718 C CA . PHE A 1 105 ? 12.263 -12.193 -18.033 1.00 68.50 105 PHE A CA 1
ATOM 719 C C . PHE A 1 105 ? 13.040 -13.479 -17.719 1.00 68.50 105 PHE A C 1
ATOM 721 O O . PHE A 1 105 ? 13.356 -14.262 -18.618 1.00 68.50 105 PHE A O 1
ATOM 728 N N . ASP A 1 106 ? 13.360 -13.682 -16.441 1.00 68.00 106 ASP A N 1
ATOM 729 C CA . ASP A 1 106 ? 13.956 -14.922 -15.959 1.00 68.00 106 ASP A CA 1
ATOM 730 C C . ASP A 1 106 ? 12.852 -15.936 -15.650 1.00 68.00 106 ASP A C 1
ATOM 732 O O . ASP A 1 106 ? 12.264 -15.937 -14.571 1.00 68.00 106 ASP A O 1
ATOM 736 N N . ILE A 1 107 ? 12.604 -16.829 -16.608 1.00 64.31 107 ILE A N 1
ATOM 737 C CA . ILE A 1 107 ? 11.611 -17.902 -16.485 1.00 64.31 107 ILE A CA 1
ATOM 738 C C . ILE A 1 107 ? 12.021 -19.013 -15.504 1.00 64.31 107 ILE A C 1
ATOM 740 O O . ILE A 1 107 ? 11.294 -20.002 -15.367 1.00 64.31 107 ILE A O 1
ATOM 744 N N . SER A 1 108 ? 13.176 -18.900 -14.837 1.00 66.56 108 SER A N 1
ATOM 745 C CA . SER A 1 108 ? 13.527 -19.803 -13.745 1.00 66.56 108 SER A CA 1
ATOM 746 C C . SER A 1 108 ? 12.500 -19.703 -12.602 1.00 66.56 108 SER A C 1
ATOM 748 O O . SER A 1 108 ? 11.832 -18.679 -12.452 1.00 66.56 108 SER A O 1
ATOM 750 N N . PRO A 1 109 ? 12.357 -20.744 -11.760 1.00 64.50 109 PRO A N 1
ATOM 751 C CA . PRO A 1 109 ? 11.412 -20.718 -10.636 1.00 64.50 109 PRO A CA 1
ATOM 752 C C . PRO A 1 109 ? 11.597 -19.518 -9.688 1.00 64.50 109 PRO A C 1
ATOM 754 O O . PRO A 1 109 ? 10.634 -19.036 -9.092 1.00 64.50 109 PRO A O 1
ATOM 757 N N . ASN A 1 110 ? 12.829 -19.010 -9.604 1.00 63.59 110 ASN A N 1
ATOM 758 C CA . ASN A 1 110 ? 13.246 -17.976 -8.660 1.00 63.59 110 ASN A CA 1
ATOM 759 C C . ASN A 1 110 ? 13.395 -16.593 -9.331 1.00 63.59 110 ASN A C 1
ATOM 761 O O . ASN A 1 110 ? 13.886 -15.648 -8.705 1.00 63.59 110 ASN A O 1
ATOM 765 N N . GLY A 1 111 ? 13.007 -16.486 -10.605 1.00 65.88 111 GLY A N 1
ATOM 766 C CA . GLY A 1 111 ? 13.074 -15.275 -11.414 1.00 65.88 111 GLY A CA 1
ATOM 767 C C . GLY A 1 111 ? 11.715 -14.605 -11.635 1.00 65.88 111 GLY A C 1
ATOM 768 O O . GLY A 1 111 ? 10.704 -14.946 -11.015 1.00 65.88 111 GLY A O 1
ATOM 769 N N . TRP A 1 112 ? 11.698 -13.623 -12.538 1.00 70.56 112 TRP A N 1
ATOM 770 C CA . TRP A 1 112 ? 10.463 -13.050 -13.078 1.00 70.56 112 TRP A CA 1
ATOM 771 C C . TRP A 1 112 ? 9.908 -13.983 -14.152 1.00 70.56 112 TRP A C 1
ATOM 773 O O . TRP A 1 112 ? 10.266 -13.867 -15.326 1.00 70.56 112 TRP A O 1
ATOM 783 N N . SER A 1 113 ? 9.051 -14.910 -13.727 1.00 70.19 113 SER A N 1
ATOM 784 C CA . SER A 1 113 ? 8.510 -15.987 -14.556 1.00 70.19 113 SER A CA 1
ATOM 785 C C . SER A 1 113 ? 7.026 -15.739 -14.849 1.00 70.19 113 SER A C 1
ATOM 787 O O . SER A 1 113 ? 6.157 -16.317 -14.189 1.00 70.19 113 SER A O 1
ATOM 789 N N . PRO A 1 114 ? 6.704 -14.826 -15.785 1.00 68.06 114 PRO A N 1
ATOM 790 C CA . PRO A 1 114 ? 5.331 -14.493 -16.108 1.00 68.06 114 PRO A CA 1
ATOM 791 C C . PRO A 1 114 ? 4.620 -15.685 -16.742 1.00 68.06 114 PRO A C 1
ATOM 793 O O . PRO A 1 114 ? 5.176 -16.415 -17.563 1.00 68.06 114 PRO A O 1
ATOM 796 N N . SER A 1 115 ? 3.349 -15.840 -16.397 1.00 65.81 115 SER A N 1
ATOM 797 C CA . SER A 1 115 ? 2.453 -16.823 -17.000 1.00 65.81 115 SER A CA 1
ATOM 798 C C . SER A 1 115 ? 2.060 -16.468 -18.441 1.00 65.81 115 SER A C 1
ATOM 800 O O . SER A 1 115 ? 1.664 -17.363 -19.190 1.00 65.81 115 SER A O 1
ATOM 802 N N . ASP A 1 116 ? 2.221 -15.202 -18.852 1.00 69.44 116 ASP A N 1
ATOM 803 C CA . ASP A 1 116 ? 2.004 -14.713 -20.217 1.00 69.44 116 ASP A CA 1
ATOM 804 C C . ASP A 1 116 ? 3.024 -13.621 -20.604 1.00 69.44 116 ASP A C 1
ATOM 806 O O . ASP A 1 116 ? 3.253 -12.667 -19.867 1.00 69.44 116 ASP A O 1
ATOM 810 N N . THR A 1 117 ? 3.626 -13.740 -21.791 1.00 70.62 117 THR A N 1
ATOM 811 C CA . THR A 1 117 ? 4.555 -12.751 -22.373 1.00 70.62 117 THR A CA 1
ATOM 812 C C . THR A 1 117 ? 4.064 -12.171 -23.703 1.00 70.62 117 THR A C 1
ATOM 814 O O . THR A 1 117 ? 4.800 -11.440 -24.372 1.00 70.62 117 THR A O 1
ATOM 817 N N . ALA A 1 118 ? 2.845 -12.503 -24.143 1.00 76.56 118 ALA A N 1
ATOM 818 C CA . ALA A 1 118 ? 2.288 -12.062 -25.424 1.00 76.56 118 ALA A CA 1
ATOM 819 C C . ALA A 1 118 ? 2.194 -10.533 -25.527 1.00 76.56 118 ALA A C 1
ATOM 821 O O . ALA A 1 118 ? 2.285 -9.970 -26.618 1.00 76.56 118 ALA A O 1
ATOM 822 N N . GLN A 1 119 ? 2.083 -9.848 -24.390 1.00 75.06 119 GLN A N 1
ATOM 823 C CA . GLN A 1 119 ? 2.013 -8.392 -24.334 1.00 75.06 119 GLN A CA 1
ATOM 824 C C . GLN A 1 119 ? 3.302 -7.705 -24.801 1.00 75.06 119 GLN A C 1
ATOM 826 O O . GLN A 1 119 ? 3.228 -6.678 -25.470 1.00 75.06 119 GLN A O 1
ATOM 831 N N . CYS A 1 120 ? 4.470 -8.313 -24.578 1.00 76.31 120 CYS A N 1
ATOM 832 C CA . CYS A 1 120 ? 5.728 -7.810 -25.135 1.00 76.31 120 CYS A CA 1
ATOM 833 C C . CYS A 1 120 ? 5.715 -7.827 -26.662 1.00 76.31 120 CYS A C 1
ATOM 835 O O . CYS A 1 120 ? 6.072 -6.843 -27.306 1.00 76.31 120 CYS A O 1
ATOM 837 N N . GLN A 1 121 ? 5.227 -8.924 -27.246 1.00 78.88 121 GLN A N 1
ATOM 838 C CA . GLN A 1 121 ? 5.103 -9.054 -28.697 1.00 78.88 121 GLN A CA 1
ATOM 839 C C . GLN A 1 121 ? 4.068 -8.075 -29.259 1.00 78.88 121 GLN A C 1
ATOM 841 O O . GLN A 1 121 ? 4.311 -7.469 -30.301 1.00 78.88 121 GLN A O 1
ATOM 846 N N . ALA A 1 122 ? 2.940 -7.887 -28.566 1.00 77.44 122 ALA A N 1
ATOM 847 C CA . ALA A 1 122 ? 1.918 -6.912 -28.943 1.00 77.44 122 ALA A CA 1
ATOM 848 C C . ALA A 1 122 ? 2.454 -5.469 -28.912 1.00 77.44 122 ALA A C 1
ATOM 850 O O . ALA A 1 122 ? 2.114 -4.674 -29.787 1.00 77.44 122 ALA A O 1
ATOM 851 N N . ALA A 1 123 ? 3.344 -5.159 -27.967 1.00 72.88 123 ALA A N 1
ATOM 852 C CA . ALA A 1 123 ? 4.069 -3.893 -27.909 1.00 72.88 123 ALA A CA 1
ATOM 853 C C . ALA A 1 123 ? 5.228 -3.797 -28.929 1.00 72.88 123 ALA A C 1
ATOM 855 O O . ALA A 1 123 ? 5.850 -2.748 -29.053 1.00 72.88 123 ALA A O 1
ATOM 856 N N . GLY A 1 124 ? 5.525 -4.859 -29.689 1.00 77.00 124 GLY A N 1
ATOM 857 C CA . GLY A 1 124 ? 6.588 -4.877 -30.702 1.00 77.00 124 GLY A CA 1
ATOM 858 C C . GLY A 1 124 ? 7.993 -5.185 -30.170 1.00 77.00 124 GLY A C 1
ATOM 859 O O . GLY A 1 124 ? 8.967 -4.969 -30.891 1.00 77.00 124 GLY A O 1
ATOM 860 N N . PHE A 1 125 ? 8.108 -5.706 -28.947 1.00 75.75 125 PHE A N 1
ATOM 861 C CA . PHE A 1 125 ? 9.373 -6.022 -28.282 1.00 75.75 125 PHE A CA 1
ATOM 862 C C . PHE A 1 125 ? 9.600 -7.531 -28.154 1.00 75.75 125 PHE A C 1
ATOM 864 O O . PHE A 1 125 ? 8.669 -8.339 -28.080 1.00 75.75 125 PHE A O 1
ATOM 871 N N . SER A 1 126 ? 10.874 -7.925 -28.110 1.00 78.12 126 SER A N 1
ATOM 872 C CA . SER A 1 126 ? 11.250 -9.283 -27.721 1.00 78.12 126 SER A CA 1
ATOM 873 C C . SER A 1 126 ? 11.125 -9.437 -26.200 1.00 78.12 126 SER A C 1
ATOM 875 O O . SER A 1 126 ? 11.242 -8.463 -25.464 1.00 78.12 126 SER A O 1
ATOM 877 N N . ILE A 1 127 ? 10.944 -10.663 -25.705 1.00 74.31 127 ILE A N 1
ATOM 878 C CA . ILE A 1 127 ? 10.932 -10.954 -24.256 1.00 74.31 127 ILE A CA 1
ATOM 879 C C . ILE A 1 127 ? 12.255 -10.523 -23.588 1.00 74.31 127 ILE A C 1
ATOM 881 O O . ILE A 1 127 ? 12.277 -10.196 -22.405 1.00 74.31 127 ILE A O 1
ATOM 885 N N . ALA A 1 128 ? 13.359 -10.490 -24.342 1.00 74.38 128 ALA A N 1
ATOM 886 C CA . ALA A 1 128 ? 14.650 -10.044 -23.833 1.00 74.38 128 ALA A CA 1
ATOM 887 C C . ALA A 1 128 ? 14.748 -8.513 -23.689 1.00 74.38 128 ALA A C 1
ATOM 889 O O . ALA A 1 128 ? 15.575 -8.042 -22.916 1.00 74.38 128 ALA A O 1
ATOM 890 N N . ASP A 1 129 ? 13.899 -7.746 -24.384 1.00 75.06 129 ASP A N 1
ATOM 891 C CA . ASP A 1 129 ? 13.969 -6.280 -24.483 1.00 75.06 129 ASP A CA 1
ATOM 892 C C . ASP A 1 129 ? 12.681 -5.585 -23.998 1.00 75.06 129 ASP A C 1
ATOM 894 O O . ASP A 1 129 ? 12.335 -4.505 -24.463 1.00 75.06 129 ASP A O 1
ATOM 898 N N . CYS A 1 130 ? 11.949 -6.212 -23.074 1.00 78.00 130 CYS A N 1
ATOM 899 C CA . CYS A 1 130 ? 10.613 -5.785 -22.650 1.00 78.00 130 CYS A CA 1
ATOM 900 C C . CYS A 1 130 ? 10.599 -5.354 -21.173 1.00 78.00 130 CYS A C 1
ATOM 902 O O . CYS A 1 130 ? 10.042 -6.041 -20.316 1.00 78.00 130 CYS A O 1
ATOM 904 N N . ASN A 1 131 ? 11.256 -4.232 -20.867 1.00 78.56 131 ASN A N 1
ATOM 905 C CA . ASN A 1 131 ? 11.293 -3.665 -19.515 1.00 78.56 131 ASN A CA 1
ATOM 906 C C . ASN A 1 131 ? 10.182 -2.643 -19.296 1.00 78.56 131 ASN A C 1
ATOM 908 O O . ASN A 1 131 ? 9.843 -1.886 -20.204 1.00 78.56 131 ASN A O 1
ATOM 912 N N . ALA A 1 132 ? 9.668 -2.585 -18.072 1.00 76.06 132 ALA A N 1
ATOM 913 C CA . ALA A 1 132 ? 8.820 -1.488 -17.638 1.00 76.06 132 ALA A CA 1
ATOM 914 C C . ALA A 1 132 ? 9.652 -0.201 -17.508 1.00 76.06 132 ALA A C 1
ATOM 916 O O . ALA A 1 132 ? 10.834 -0.227 -17.156 1.00 76.06 132 ALA A O 1
ATOM 917 N N . GLY A 1 133 ? 9.036 0.944 -17.785 1.00 77.62 133 GLY A N 1
ATOM 918 C CA . GLY A 1 133 ? 9.627 2.238 -17.437 1.00 77.62 133 GLY A CA 1
ATOM 919 C C . GLY A 1 133 ? 9.458 2.525 -15.946 1.00 77.62 133 GLY A C 1
ATOM 920 O O . GLY A 1 133 ? 8.386 2.280 -15.393 1.00 77.62 133 GLY A O 1
ATOM 921 N N . LEU A 1 134 ? 10.478 3.090 -15.287 1.00 76.88 134 LEU A N 1
ATOM 922 C CA . LEU A 1 134 ? 10.390 3.423 -13.853 1.00 76.88 134 LEU A CA 1
ATOM 923 C C . LEU A 1 134 ? 9.185 4.322 -13.540 1.00 76.88 134 LEU A C 1
ATOM 925 O O . LEU A 1 134 ? 8.533 4.149 -12.514 1.00 76.88 134 LEU A O 1
ATOM 929 N N . ALA A 1 135 ? 8.853 5.244 -14.442 1.00 77.75 135 ALA A N 1
ATOM 930 C CA . ALA A 1 135 ? 7.713 6.136 -14.286 1.00 77.75 135 ALA A CA 1
ATOM 931 C C . ALA A 1 135 ? 6.356 5.407 -14.238 1.00 77.75 135 ALA A C 1
ATOM 933 O O . ALA A 1 135 ? 5.438 5.901 -13.594 1.00 77.75 135 ALA A O 1
ATOM 934 N N . TYR A 1 136 ? 6.240 4.223 -14.847 1.00 80.75 136 TYR A N 1
ATOM 935 C CA . TYR A 1 136 ? 5.035 3.389 -14.784 1.00 80.75 136 TYR A CA 1
ATOM 936 C C . TYR A 1 136 ? 5.015 2.485 -13.546 1.00 80.75 136 TYR A C 1
ATOM 938 O O . TYR A 1 136 ? 3.957 2.245 -12.975 1.00 80.75 136 TYR A O 1
ATOM 946 N N . ILE A 1 137 ? 6.185 2.027 -13.088 1.00 79.56 137 ILE A N 1
ATOM 947 C CA . ILE A 1 137 ? 6.313 1.216 -11.865 1.00 79.56 137 ILE A CA 1
ATOM 948 C C . ILE A 1 137 ? 5.904 2.027 -10.626 1.00 79.56 137 ILE A C 1
ATOM 950 O O . ILE A 1 137 ? 5.227 1.505 -9.743 1.00 79.56 137 ILE A O 1
ATOM 954 N N . TYR A 1 138 ? 6.320 3.296 -10.556 1.00 78.31 138 TYR A N 1
ATOM 955 C CA . TYR A 1 138 ? 6.073 4.167 -9.400 1.00 78.31 138 TYR A CA 1
ATOM 956 C C . TYR A 1 138 ? 4.896 5.131 -9.577 1.00 78.31 138 TYR A C 1
ATOM 958 O O . TYR A 1 138 ? 4.472 5.736 -8.598 1.00 78.31 138 TYR A O 1
ATOM 966 N N . GLY A 1 139 ? 4.396 5.314 -10.802 1.00 81.94 139 GLY A N 1
ATOM 967 C CA . GLY A 1 139 ? 3.421 6.361 -11.117 1.00 81.94 139 GLY A CA 1
ATOM 968 C C . GLY A 1 139 ? 2.007 6.108 -10.594 1.00 81.94 139 GLY A C 1
ATOM 969 O O . GLY A 1 139 ? 1.232 7.057 -10.477 1.00 81.94 139 GLY A O 1
ATOM 970 N N . ASP A 1 140 ? 1.665 4.859 -10.263 1.00 87.94 140 ASP A N 1
ATOM 971 C CA . ASP A 1 140 ? 0.383 4.536 -9.641 1.00 87.94 140 ASP A CA 1
ATOM 972 C C . ASP A 1 140 ? 0.378 4.994 -8.177 1.00 87.94 140 ASP A C 1
ATOM 974 O O . ASP A 1 140 ? 1.022 4.402 -7.309 1.00 87.94 140 ASP A O 1
ATOM 978 N N . THR A 1 141 ? -0.376 6.057 -7.899 1.00 90.25 141 THR A N 1
ATOM 979 C CA . THR A 1 141 ? -0.510 6.645 -6.560 1.00 90.25 141 THR A CA 1
ATOM 980 C C . THR A 1 141 ? -1.976 6.773 -6.156 1.00 90.25 141 THR A C 1
ATOM 982 O O . THR A 1 141 ? -2.880 6.794 -6.996 1.00 90.25 141 THR A O 1
ATOM 985 N N . GLY A 1 142 ? -2.229 6.818 -4.850 1.00 93.44 142 GLY A N 1
ATOM 986 C CA . GLY A 1 142 ? -3.568 6.782 -4.269 1.00 93.44 142 GLY A CA 1
ATOM 987 C C . GLY A 1 142 ? -3.648 5.842 -3.070 1.00 93.44 142 GLY A C 1
ATOM 988 O O . GLY A 1 142 ? -2.639 5.521 -2.435 1.00 93.44 142 GLY A O 1
ATOM 989 N N . ILE A 1 143 ? -4.863 5.391 -2.766 1.00 96.06 143 ILE A N 1
ATOM 990 C CA . ILE A 1 143 ? -5.134 4.429 -1.694 1.00 96.06 143 ILE A CA 1
ATOM 991 C C . ILE A 1 143 ? -5.695 3.149 -2.310 1.00 96.06 143 ILE A C 1
ATOM 993 O O . ILE A 1 143 ? -6.533 3.192 -3.208 1.00 96.06 143 ILE A O 1
ATOM 997 N N . PHE A 1 144 ? -5.230 2.009 -1.818 1.00 96.94 144 PHE A N 1
ATOM 998 C CA . PHE A 1 144 ? -5.536 0.679 -2.314 1.00 96.94 144 PHE A CA 1
ATOM 999 C C . PHE A 1 144 ? -5.884 -0.251 -1.152 1.00 96.94 144 PHE A C 1
ATOM 1001 O O . PHE A 1 144 ? -5.484 -0.014 -0.013 1.00 96.94 144 PHE A O 1
ATOM 1008 N N . TYR A 1 145 ? -6.592 -1.337 -1.431 1.00 97.94 145 TYR A N 1
ATOM 1009 C CA . TYR A 1 145 ? -6.898 -2.385 -0.464 1.00 97.94 145 TYR A CA 1
ATOM 1010 C C . TYR A 1 145 ? -6.702 -3.773 -1.068 1.00 97.94 145 TYR A C 1
ATOM 1012 O O . TYR A 1 145 ? -6.744 -3.954 -2.286 1.00 97.94 145 TYR A O 1
ATOM 1020 N N . SER A 1 146 ? -6.505 -4.765 -0.207 1.00 97.88 146 SER A N 1
ATOM 1021 C CA . SER A 1 146 ? -6.405 -6.162 -0.615 1.00 97.88 146 SER A CA 1
ATOM 1022 C C . SER A 1 146 ? -7.144 -7.086 0.347 1.00 97.88 146 SER A C 1
ATOM 1024 O O . SER A 1 146 ? -7.152 -6.885 1.564 1.00 97.88 146 SER A O 1
ATOM 1026 N N . THR A 1 147 ? -7.730 -8.133 -0.230 1.00 96.94 147 THR A N 1
ATOM 1027 C CA . THR A 1 147 ? -8.321 -9.279 0.471 1.00 96.94 147 THR A CA 1
ATOM 1028 C C . THR A 1 147 ? -7.503 -10.562 0.268 1.00 96.94 147 THR A C 1
ATOM 1030 O O . THR A 1 147 ? -7.793 -11.604 0.858 1.00 96.94 147 THR A O 1
ATOM 1033 N N . ARG A 1 148 ? -6.446 -10.518 -0.559 1.00 95.19 148 ARG A N 1
ATOM 1034 C CA . ARG A 1 148 ? -5.640 -11.690 -0.919 1.00 95.19 148 ARG A CA 1
ATOM 1035 C C . ARG A 1 148 ? -4.733 -12.093 0.243 1.00 95.19 148 ARG A C 1
ATOM 1037 O O . ARG A 1 148 ? -4.180 -11.249 0.938 1.00 95.19 148 ARG A O 1
ATOM 1044 N N . SER A 1 149 ? -4.569 -13.391 0.483 1.00 93.19 149 SER A N 1
ATOM 1045 C CA . SER A 1 149 ? -3.849 -13.891 1.668 1.00 93.19 149 SER A CA 1
ATOM 1046 C C . SER A 1 149 ? -2.352 -13.562 1.684 1.00 93.19 149 SER A C 1
ATOM 1048 O O . SER A 1 149 ? -1.718 -13.618 2.729 1.00 93.19 149 SER A O 1
ATOM 1050 N N . ASP A 1 150 ? -1.756 -13.255 0.535 1.00 89.69 150 ASP A N 1
ATOM 1051 C CA . ASP A 1 150 ? -0.342 -12.899 0.422 1.00 89.69 150 ASP A CA 1
ATOM 1052 C C . ASP A 1 150 ? -0.040 -11.438 0.800 1.00 89.69 150 ASP A C 1
ATOM 1054 O O . ASP A 1 150 ? 1.126 -11.106 1.003 1.00 89.69 150 ASP A O 1
ATOM 1058 N N . THR A 1 151 ? -1.057 -10.587 0.973 1.00 93.25 151 THR A N 1
ATOM 1059 C CA . THR A 1 151 ? -0.918 -9.243 1.569 1.00 93.25 151 THR A CA 1
ATOM 1060 C C . THR A 1 151 ? -1.220 -9.218 3.067 1.00 93.25 151 THR A C 1
ATOM 1062 O O . THR A 1 151 ? -1.113 -8.166 3.691 1.00 93.25 151 THR A O 1
ATOM 1065 N N . GLN A 1 152 ? -1.594 -10.355 3.661 1.00 92.94 152 GLN A N 1
ATOM 1066 C CA . GLN A 1 152 ? -1.853 -10.450 5.094 1.00 92.94 152 GLN A CA 1
ATOM 1067 C C . GLN A 1 152 ? -0.561 -10.260 5.900 1.00 92.94 152 GLN A C 1
ATOM 1069 O O . GLN A 1 152 ? 0.513 -10.703 5.484 1.00 92.94 152 GLN A O 1
ATOM 1074 N N . LEU A 1 153 ? -0.695 -9.650 7.081 1.00 91.88 153 LEU A N 1
ATOM 1075 C CA . LEU A 1 153 ? 0.395 -9.513 8.038 1.00 91.88 153 LEU A CA 1
ATOM 1076 C C . LEU A 1 153 ? 1.015 -10.878 8.374 1.00 91.88 153 LEU A C 1
ATOM 1078 O O . LEU A 1 153 ? 0.329 -11.814 8.783 1.00 91.88 153 LEU A O 1
ATOM 1082 N N . PHE A 1 154 ? 2.336 -10.942 8.299 1.00 90.19 154 PHE A N 1
ATOM 1083 C CA . PHE A 1 154 ? 3.166 -12.017 8.802 1.00 90.19 154 PHE A CA 1
ATOM 1084 C C . PHE A 1 154 ? 4.199 -11.442 9.768 1.00 90.19 154 PHE A C 1
ATOM 1086 O O . PHE A 1 154 ? 5.190 -10.832 9.362 1.00 90.19 154 PHE A O 1
ATOM 1093 N N . ALA A 1 155 ? 3.970 -11.682 11.057 1.00 88.31 155 ALA A N 1
ATOM 1094 C CA . ALA A 1 155 ? 4.950 -11.480 12.107 1.00 88.31 155 ALA A CA 1
ATOM 1095 C C . ALA A 1 155 ? 5.332 -12.860 12.684 1.00 88.31 155 ALA A C 1
ATOM 1097 O O . ALA A 1 155 ? 4.582 -13.483 13.421 1.00 88.31 155 ALA A O 1
ATOM 1098 N N . ASN A 1 156 ? 6.482 -13.406 12.297 1.00 84.50 156 ASN A N 1
ATOM 1099 C CA . ASN A 1 156 ? 6.942 -14.746 12.650 1.00 84.50 156 ASN A CA 1
ATOM 1100 C C . ASN A 1 156 ? 6.880 -15.001 14.172 1.00 84.50 156 ASN A C 1
ATOM 1102 O O . ASN A 1 156 ? 7.720 -14.512 14.930 1.00 84.50 156 ASN A O 1
ATOM 1106 N N . GLY A 1 157 ? 5.882 -15.780 14.603 1.00 85.00 157 GLY A N 1
ATOM 1107 C CA . GLY A 1 157 ? 5.643 -16.123 16.007 1.00 85.00 157 GLY A CA 1
ATOM 1108 C C . GLY A 1 157 ? 4.996 -15.020 16.858 1.00 85.00 157 GLY A C 1
ATOM 1109 O O . GLY A 1 157 ? 5.056 -15.111 18.083 1.00 85.00 157 GLY A O 1
ATOM 1110 N N . SER A 1 158 ? 4.410 -13.981 16.253 1.00 89.25 158 SER A N 1
ATOM 1111 C CA . SER A 1 158 ? 3.759 -12.864 16.951 1.00 89.25 158 SER A CA 1
ATOM 1112 C C . SER A 1 158 ? 2.617 -12.263 16.123 1.00 89.25 158 SER A C 1
ATOM 1114 O O . SER A 1 158 ? 2.594 -12.393 14.910 1.00 89.25 158 SER A O 1
ATOM 1116 N N . ASP A 1 159 ? 1.706 -11.533 16.762 1.00 88.19 159 ASP A N 1
ATOM 1117 C CA . ASP A 1 159 ? 0.686 -10.732 16.066 1.00 88.19 159 ASP A CA 1
ATOM 1118 C C . ASP A 1 159 ? 1.114 -9.260 15.892 1.00 88.19 159 ASP A C 1
ATOM 1120 O O . ASP A 1 159 ? 0.379 -8.438 15.341 1.00 88.19 159 ASP A O 1
ATOM 1124 N N . ILE A 1 160 ? 2.306 -8.907 16.388 1.00 88.50 160 ILE A N 1
ATOM 1125 C CA . ILE A 1 160 ? 2.853 -7.549 16.358 1.00 88.50 160 ILE A CA 1
ATOM 1126 C C . ILE A 1 160 ? 4.099 -7.528 15.479 1.00 88.50 160 ILE A C 1
ATOM 1128 O O . ILE A 1 160 ? 5.087 -8.208 15.761 1.00 88.50 160 ILE A O 1
ATOM 1132 N N . ALA A 1 161 ? 4.076 -6.696 14.444 1.00 86.12 161 ALA A N 1
ATOM 1133 C CA . ALA A 1 161 ? 5.200 -6.440 13.563 1.00 86.12 161 ALA A CA 1
ATOM 1134 C C . ALA A 1 161 ? 6.310 -5.665 14.289 1.00 86.12 161 ALA A C 1
ATOM 1136 O O . ALA A 1 161 ? 6.113 -4.571 14.823 1.00 86.12 161 ALA A O 1
ATOM 1137 N N . THR A 1 162 ? 7.516 -6.215 14.257 1.00 80.69 162 THR A N 1
ATOM 1138 C CA . THR A 1 162 ? 8.757 -5.599 14.728 1.00 80.69 162 THR A CA 1
ATOM 1139 C C . THR A 1 162 ? 9.816 -5.663 13.632 1.00 80.69 162 THR A C 1
ATOM 1141 O O . THR A 1 162 ? 9.659 -6.350 12.622 1.00 80.69 162 THR A O 1
ATOM 1144 N N . LEU A 1 163 ? 10.939 -4.977 13.843 1.00 75.88 163 LEU A N 1
ATOM 1145 C CA . LEU A 1 163 ? 12.084 -5.017 12.928 1.00 75.88 163 LEU A CA 1
ATOM 1146 C C . LEU A 1 163 ? 12.699 -6.422 12.785 1.00 75.88 163 LEU A C 1
ATOM 1148 O O . LEU A 1 163 ? 13.469 -6.668 11.861 1.00 75.88 163 LEU A O 1
ATOM 1152 N N . GLU A 1 164 ? 12.378 -7.345 13.693 1.00 78.44 164 GLU A N 1
ATOM 1153 C CA . GLU A 1 164 ? 13.062 -8.632 13.828 1.00 78.44 164 GLU A CA 1
ATOM 1154 C C . GLU A 1 164 ? 12.194 -9.832 13.432 1.00 78.44 164 GLU A C 1
ATOM 1156 O O . GLU A 1 164 ? 12.695 -10.957 13.402 1.00 78.44 164 GLU A O 1
ATOM 1161 N N . ASN A 1 165 ? 10.917 -9.622 13.095 1.00 79.81 165 ASN A N 1
ATOM 1162 C CA . ASN A 1 165 ? 9.959 -10.722 12.969 1.00 79.81 165 ASN A CA 1
ATOM 1163 C C . ASN A 1 165 ? 9.118 -10.751 11.681 1.00 79.81 165 ASN A C 1
ATOM 1165 O O . ASN A 1 165 ? 8.059 -11.340 11.701 1.00 79.81 165 ASN A O 1
ATOM 1169 N N . GLY A 1 166 ? 9.557 -10.205 10.553 1.00 82.62 166 GLY A N 1
ATOM 1170 C CA . GLY A 1 166 ? 8.924 -10.431 9.238 1.00 82.62 166 GLY A CA 1
ATOM 1171 C C . GLY A 1 166 ? 9.614 -11.492 8.365 1.00 82.62 166 GLY A C 1
ATOM 1172 O O . GLY A 1 166 ? 10.548 -12.186 8.798 1.00 82.62 166 GLY A O 1
ATOM 1173 N N . TYR A 1 167 ? 9.203 -11.560 7.098 1.00 81.00 167 TYR A N 1
ATOM 1174 C CA . TYR A 1 167 ? 9.951 -12.218 6.026 1.00 81.00 167 TYR A CA 1
ATOM 1175 C C . TYR A 1 167 ? 11.343 -11.609 5.917 1.00 81.00 167 TYR A C 1
ATOM 1177 O O . TYR A 1 167 ? 11.494 -10.392 5.964 1.00 81.00 167 TYR A O 1
ATOM 1185 N N . LEU A 1 168 ? 12.364 -12.451 5.818 1.00 77.94 168 LEU A N 1
ATOM 1186 C CA . LEU A 1 168 ? 13.755 -12.034 5.787 1.00 77.94 168 LEU A CA 1
ATOM 1187 C C . LEU A 1 168 ? 14.160 -11.754 4.342 1.00 77.94 168 LEU A C 1
ATOM 1189 O O . LEU A 1 168 ? 14.185 -12.661 3.511 1.00 77.94 168 LEU A O 1
ATOM 1193 N N . VAL A 1 169 ? 14.487 -10.497 4.058 1.00 72.06 169 VAL A N 1
ATOM 1194 C CA . 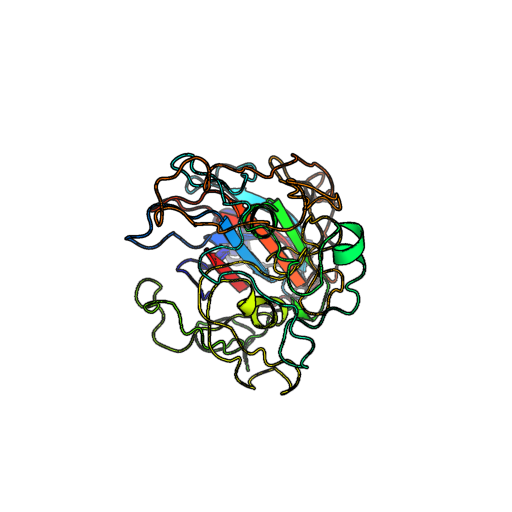VAL A 1 169 ? 14.987 -10.069 2.751 1.00 72.06 169 VAL A CA 1
ATOM 1195 C C . VAL A 1 169 ? 16.426 -9.596 2.925 1.00 72.06 169 VAL A C 1
ATOM 1197 O O . VAL A 1 169 ? 16.718 -8.821 3.835 1.00 72.06 169 VAL A O 1
ATOM 1200 N N . ASN A 1 170 ? 17.350 -10.046 2.069 1.00 69.00 170 ASN A N 1
ATOM 1201 C CA . ASN A 1 170 ? 18.775 -9.700 2.167 1.00 69.00 170 ASN A CA 1
ATOM 1202 C C . ASN A 1 170 ? 19.269 -8.790 1.014 1.00 69.00 170 ASN A C 1
ATOM 1204 O O . ASN A 1 170 ? 20.065 -9.238 0.187 1.00 69.00 170 ASN A O 1
ATOM 1208 N N . PRO A 1 171 ? 18.805 -7.524 0.933 1.00 63.25 171 PRO A N 1
ATOM 1209 C CA . PRO A 1 171 ? 19.207 -6.577 -0.101 1.00 63.25 171 PRO A CA 1
ATOM 1210 C C . PRO A 1 171 ? 20.727 -6.265 -0.096 1.00 63.25 171 PRO A C 1
ATOM 1212 O O . PRO A 1 171 ? 21.269 -5.873 0.932 1.00 63.25 171 PRO A O 1
ATOM 1215 N N . THR A 1 172 ? 21.424 -6.348 -1.240 1.00 53.47 172 THR A N 1
ATOM 1216 C CA . THR A 1 172 ? 22.893 -6.158 -1.357 1.00 53.47 172 THR A CA 1
ATOM 1217 C C . THR A 1 172 ? 23.349 -4.781 -1.850 1.00 53.47 172 THR A C 1
ATOM 1219 O O . THR A 1 172 ? 24.537 -4.484 -1.758 1.00 53.47 172 THR A O 1
ATOM 1222 N N . ASN A 1 173 ? 22.452 -3.934 -2.378 1.00 47.69 173 ASN A N 1
ATOM 1223 C CA . ASN A 1 173 ? 22.820 -2.663 -3.031 1.00 47.69 173 ASN A CA 1
ATOM 1224 C C . ASN A 1 173 ? 22.349 -1.392 -2.299 1.00 47.69 173 ASN A C 1
ATOM 1226 O O . ASN A 1 173 ? 22.091 -0.364 -2.918 1.00 47.69 173 ASN A O 1
ATOM 1230 N N . GLY A 1 174 ? 22.244 -1.435 -0.977 1.00 47.47 174 GLY A N 1
ATOM 1231 C CA . GLY A 1 174 ? 22.115 -0.224 -0.177 1.00 47.47 174 GLY A CA 1
ATOM 1232 C C . GLY A 1 174 ? 23.231 -0.209 0.842 1.00 47.47 174 GLY A C 1
ATOM 1233 O O . GLY A 1 174 ? 23.357 -1.164 1.606 1.00 47.47 174 GLY A O 1
ATOM 1234 N N . SER A 1 175 ? 24.017 0.869 0.895 1.00 42.56 175 SER A N 1
ATOM 1235 C CA . SER A 1 175 ? 24.633 1.258 2.165 1.00 42.56 175 SER A CA 1
ATOM 1236 C C . SER A 1 175 ? 23.553 1.088 3.239 1.00 42.56 175 SER A C 1
ATOM 1238 O O . SER A 1 175 ? 22.438 1.578 3.024 1.00 42.56 175 SER A O 1
ATOM 1240 N N . PRO A 1 176 ? 23.816 0.337 4.322 1.00 39.28 176 PRO A N 1
ATOM 1241 C CA . PRO A 1 176 ? 22.781 0.001 5.291 1.00 39.28 176 PRO A CA 1
ATOM 1242 C C . PRO A 1 176 ? 22.202 1.354 5.769 1.00 39.28 176 PRO A C 1
ATOM 1244 O O . PRO A 1 176 ? 22.932 2.342 5.796 1.00 39.28 176 PRO A O 1
ATOM 1247 N N . TRP A 1 177 ? 20.915 1.563 6.039 1.00 48.47 177 TRP A N 1
ATOM 1248 C CA . TRP A 1 177 ? 20.039 0.944 7.042 1.00 48.47 177 TRP A CA 1
ATOM 1249 C C . TRP A 1 177 ? 20.210 1.426 8.512 1.00 48.47 177 TRP A C 1
ATOM 1251 O O . TRP A 1 177 ? 19.199 1.397 9.211 1.00 48.47 177 TRP A O 1
ATOM 1261 N N . PRO A 1 178 ? 21.343 1.981 9.025 1.00 34.28 178 PRO A N 1
ATOM 1262 C CA . PRO A 1 178 ? 21.397 2.546 10.375 1.00 34.28 178 PRO A CA 1
ATOM 1263 C C . PRO A 1 178 ? 20.606 3.842 10.549 1.00 34.28 178 PRO A C 1
ATOM 1265 O O . PRO A 1 178 ? 20.213 4.144 11.671 1.00 34.28 178 PRO A O 1
ATOM 1268 N N . SER A 1 179 ? 20.352 4.616 9.485 1.00 35.03 179 SER A N 1
ATOM 1269 C CA . SER A 1 179 ? 19.603 5.887 9.576 1.00 35.03 179 SER A CA 1
ATOM 1270 C C . SER A 1 179 ? 18.109 5.699 9.869 1.00 35.03 179 SER A C 1
ATOM 1272 O O . SER A 1 179 ? 17.388 6.667 10.075 1.00 35.03 179 SER A O 1
ATOM 1274 N N . VAL A 1 180 ? 17.659 4.445 9.912 1.00 38.06 180 VAL A N 1
ATOM 1275 C CA . VAL A 1 180 ? 16.259 4.027 9.939 1.00 38.06 180 VAL A CA 1
ATOM 1276 C C . VAL A 1 180 ? 15.900 3.295 11.246 1.00 38.06 180 VAL A C 1
ATOM 1278 O O . VAL A 1 180 ? 14.797 2.791 11.426 1.00 38.06 180 VAL A O 1
ATOM 1281 N N . GLY A 1 181 ? 16.842 3.223 12.191 1.00 36.25 181 GLY A N 1
ATOM 1282 C CA . GLY A 1 181 ? 16.594 2.698 13.537 1.00 36.25 181 GLY A CA 1
ATOM 1283 C C . GLY A 1 181 ? 16.650 1.173 13.687 1.00 36.25 181 GLY A C 1
ATOM 1284 O O . GLY A 1 181 ? 16.389 0.680 14.781 1.00 36.25 181 GLY A O 1
ATOM 1285 N N . GLY A 1 182 ? 17.028 0.421 12.646 1.00 40.56 182 GLY A N 1
ATOM 1286 C CA . GLY A 1 182 ? 17.242 -1.029 12.723 1.00 40.56 182 GLY A CA 1
ATOM 1287 C C . GLY A 1 182 ? 18.711 -1.427 12.577 1.00 40.56 182 GLY A C 1
ATOM 1288 O O . GLY A 1 182 ? 19.380 -1.014 11.633 1.00 40.56 182 GLY A O 1
ATOM 1289 N N . MET A 1 183 ? 19.217 -2.264 13.487 1.00 40.28 183 MET A N 1
ATOM 1290 C CA . MET A 1 183 ? 20.440 -3.045 13.268 1.00 40.28 183 MET A CA 1
ATOM 1291 C C . MET A 1 183 ? 20.032 -4.452 12.808 1.00 40.28 183 MET A C 1
ATOM 1293 O O . MET A 1 183 ? 19.321 -5.129 13.541 1.00 40.28 183 MET A O 1
ATOM 1297 N N . GLY A 1 184 ? 20.474 -4.909 11.631 1.00 54.56 184 GLY A N 1
ATOM 1298 C CA . GLY A 1 184 ? 20.241 -6.287 11.166 1.00 54.56 184 GLY A CA 1
ATOM 1299 C C . GLY A 1 184 ? 19.778 -6.405 9.712 1.00 54.56 184 GLY A C 1
ATOM 1300 O O . GLY A 1 184 ? 19.724 -5.418 8.984 1.00 54.56 184 GLY A O 1
ATOM 1301 N N . THR A 1 185 ? 19.481 -7.637 9.294 1.00 64.19 185 THR A N 1
ATOM 1302 C CA . THR A 1 185 ? 18.953 -7.967 7.961 1.00 64.19 185 THR A CA 1
ATOM 1303 C C . THR A 1 185 ? 17.516 -7.446 7.805 1.00 64.19 185 THR A C 1
ATOM 1305 O O . THR A 1 185 ? 16.724 -7.561 8.741 1.00 64.19 185 THR A O 1
ATOM 1308 N N . ALA A 1 186 ? 17.175 -6.869 6.650 1.00 71.38 186 ALA A N 1
ATOM 1309 C CA . ALA A 1 186 ? 15.889 -6.227 6.410 1.00 71.38 186 ALA A CA 1
ATOM 1310 C C . ALA A 1 186 ? 14.731 -7.228 6.447 1.00 71.38 186 ALA A C 1
ATOM 1312 O O . ALA A 1 186 ? 14.883 -8.412 6.130 1.00 71.38 186 ALA A O 1
ATOM 1313 N N . ARG A 1 187 ? 13.556 -6.740 6.845 1.00 77.31 187 ARG A N 1
ATOM 1314 C CA . ARG A 1 187 ? 12.346 -7.549 6.917 1.00 77.31 187 ARG A CA 1
ATOM 1315 C C . ARG A 1 187 ? 11.153 -6.810 6.365 1.00 77.31 187 ARG A C 1
ATOM 1317 O O . ARG A 1 187 ? 11.093 -5.592 6.502 1.00 77.31 187 ARG A O 1
ATOM 1324 N N . VAL A 1 188 ? 10.234 -7.586 5.804 1.00 81.69 188 VAL A N 1
ATOM 1325 C CA . VAL A 1 188 ? 8.920 -7.114 5.374 1.00 81.69 188 VAL A CA 1
ATOM 1326 C C . VAL A 1 188 ? 7.815 -7.996 5.943 1.00 81.69 188 VAL A C 1
ATOM 1328 O O . VAL A 1 188 ? 8.065 -9.168 6.245 1.00 81.69 188 VAL A O 1
ATOM 1331 N N . HIS A 1 189 ? 6.606 -7.469 6.118 1.00 87.31 189 HIS A N 1
ATOM 1332 C CA . HIS A 1 189 ? 5.557 -8.154 6.888 1.00 87.31 189 HIS A CA 1
ATOM 1333 C C . HIS A 1 189 ? 4.385 -8.660 6.059 1.00 87.31 189 HIS A C 1
ATOM 1335 O O . HIS A 1 189 ? 3.389 -9.086 6.627 1.00 87.31 189 HIS A O 1
ATOM 1341 N N . ASN A 1 190 ? 4.508 -8.728 4.739 1.00 87.50 190 ASN A N 1
ATOM 1342 C CA . ASN A 1 190 ? 3.616 -9.543 3.923 1.00 87.50 190 ASN A CA 1
ATOM 1343 C C . ASN A 1 190 ? 4.385 -10.243 2.799 1.00 87.50 190 ASN A C 1
ATOM 1345 O O . ASN A 1 190 ? 5.519 -9.899 2.455 1.00 87.50 190 ASN A O 1
ATOM 1349 N N . LYS A 1 191 ? 3.769 -11.296 2.264 1.00 85.50 191 LYS A N 1
ATOM 1350 C CA . LYS A 1 191 ? 4.404 -12.169 1.280 1.00 85.50 191 LYS A CA 1
ATOM 1351 C C . LYS A 1 191 ? 4.578 -11.456 -0.057 1.00 85.50 191 LYS A C 1
ATOM 1353 O O . LYS A 1 191 ? 5.591 -11.663 -0.721 1.00 85.50 191 LYS A O 1
ATOM 1358 N N . TRP A 1 192 ? 3.607 -10.624 -0.429 1.00 86.12 192 TRP A N 1
ATOM 1359 C CA . TRP A 1 192 ? 3.641 -9.796 -1.628 1.00 86.12 192 TRP A CA 1
ATOM 1360 C C . TRP A 1 192 ? 4.913 -8.944 -1.689 1.00 86.12 192 TRP A C 1
ATOM 1362 O O . TRP A 1 192 ? 5.687 -9.082 -2.633 1.00 86.12 192 TRP A O 1
ATOM 1372 N N . ASP A 1 193 ? 5.192 -8.143 -0.663 1.00 81.19 193 ASP A N 1
ATOM 1373 C CA . ASP A 1 193 ? 6.353 -7.246 -0.634 1.00 81.19 193 ASP A CA 1
ATOM 1374 C C . ASP A 1 193 ? 7.671 -8.014 -0.649 1.00 81.19 193 ASP A C 1
ATOM 1376 O O . ASP A 1 193 ? 8.618 -7.614 -1.328 1.00 81.19 193 ASP A O 1
ATOM 1380 N N . ALA A 1 194 ? 7.731 -9.155 0.039 1.00 78.62 194 ALA A N 1
ATOM 1381 C CA . ALA A 1 194 ? 8.926 -9.987 0.019 1.00 78.62 194 ALA A CA 1
ATOM 1382 C C . ALA A 1 194 ? 9.197 -10.551 -1.382 1.00 78.62 194 ALA A C 1
ATOM 1384 O O . ALA A 1 194 ? 10.323 -10.473 -1.859 1.00 78.62 194 ALA A O 1
ATOM 1385 N N . VAL A 1 195 ? 8.173 -11.048 -2.077 1.00 76.06 195 VAL A N 1
ATOM 1386 C CA . VAL A 1 195 ? 8.272 -11.563 -3.456 1.00 76.06 195 VAL A CA 1
ATOM 1387 C C . VAL A 1 195 ? 8.595 -10.449 -4.459 1.00 76.06 195 VAL A C 1
ATOM 1389 O O . VAL A 1 195 ? 9.295 -10.691 -5.444 1.00 76.06 195 VAL A O 1
ATOM 1392 N N . GLN A 1 196 ? 8.101 -9.236 -4.211 1.00 72.44 196 GLN A N 1
ATOM 1393 C CA . GLN A 1 196 ? 8.282 -8.064 -5.068 1.00 72.44 196 GLN A CA 1
ATOM 1394 C C . GLN A 1 196 ? 9.576 -7.290 -4.780 1.00 72.44 196 GLN A C 1
ATOM 1396 O O . GLN A 1 196 ? 9.883 -6.343 -5.500 1.00 72.44 196 GLN A O 1
ATOM 1401 N N . ILE A 1 197 ? 10.392 -7.694 -3.797 1.00 66.88 197 ILE A N 1
ATOM 1402 C CA . ILE A 1 197 ? 11.634 -6.982 -3.437 1.00 66.88 197 ILE A CA 1
ATOM 1403 C C . ILE A 1 197 ? 12.610 -6.818 -4.614 1.00 66.88 197 ILE A C 1
ATOM 1405 O O . ILE A 1 197 ? 13.362 -5.843 -4.684 1.00 66.88 197 ILE A O 1
ATOM 1409 N N . ASN A 1 198 ? 12.541 -7.727 -5.592 1.00 58.59 198 ASN A N 1
ATOM 1410 C CA . ASN A 1 198 ? 13.270 -7.644 -6.857 1.00 58.59 198 ASN A CA 1
ATOM 1411 C C . ASN A 1 198 ? 12.974 -6.361 -7.650 1.00 58.59 198 ASN A C 1
ATOM 1413 O O . ASN A 1 198 ? 13.870 -5.859 -8.339 1.00 58.59 198 ASN A O 1
ATOM 1417 N N . ALA A 1 199 ? 11.751 -5.837 -7.547 1.00 59.28 199 ALA A N 1
ATOM 1418 C CA . ALA A 1 199 ? 11.324 -4.602 -8.191 1.00 59.28 199 ALA A CA 1
ATOM 1419 C C . ALA A 1 199 ? 11.925 -3.357 -7.528 1.00 59.28 199 ALA A C 1
ATOM 1421 O O . ALA A 1 199 ? 12.236 -2.380 -8.199 1.00 59.28 199 ALA A O 1
ATOM 1422 N N . PHE A 1 200 ? 12.183 -3.410 -6.220 1.00 56.84 200 PHE A N 1
ATOM 1423 C CA . PHE A 1 200 ? 12.604 -2.254 -5.421 1.00 56.84 200 PHE A CA 1
ATOM 1424 C C . PHE A 1 200 ? 14.123 -2.037 -5.370 1.00 56.84 200 PHE A C 1
ATOM 1426 O O . PHE A 1 200 ? 14.647 -1.455 -4.425 1.00 56.84 200 PHE A O 1
ATOM 1433 N N . GLY A 1 201 ? 14.864 -2.466 -6.394 1.00 50.84 201 GLY A N 1
ATOM 1434 C CA . GLY A 1 201 ? 16.213 -1.924 -6.578 1.00 50.84 201 GLY A CA 1
ATOM 1435 C C . GLY A 1 201 ? 17.306 -2.467 -5.648 1.00 50.84 201 GLY A C 1
ATOM 1436 O O . GLY A 1 201 ? 18.283 -1.773 -5.362 1.00 50.84 201 GLY A O 1
ATOM 1437 N N . SER A 1 202 ? 17.183 -3.703 -5.178 1.00 51.53 202 SER A N 1
ATOM 1438 C CA . SER A 1 202 ? 18.254 -4.357 -4.422 1.00 51.53 202 SER A CA 1
ATOM 1439 C C . SER A 1 202 ? 18.788 -5.598 -5.132 1.00 51.53 202 SER A C 1
ATOM 1441 O O . SER A 1 202 ? 18.223 -5.978 -6.147 1.00 51.53 202 SER A O 1
ATOM 1443 N N . GLY A 1 203 ? 19.905 -6.175 -4.673 1.00 52.47 203 GLY A N 1
ATOM 1444 C CA . GLY A 1 203 ? 20.356 -7.528 -5.046 1.00 52.47 203 GLY A CA 1
ATOM 1445 C C . GLY A 1 203 ? 20.340 -8.475 -3.833 1.00 52.47 203 GLY A C 1
ATOM 1446 O O . GLY A 1 203 ? 19.931 -8.028 -2.776 1.00 52.47 203 GLY A O 1
ATOM 1447 N N . GLY A 1 204 ? 20.734 -9.754 -3.938 1.00 59.47 204 GLY A N 1
ATOM 1448 C CA . GLY A 1 204 ? 20.728 -10.707 -2.803 1.00 59.47 204 GLY A CA 1
ATOM 1449 C C . GLY A 1 204 ? 19.711 -11.856 -2.873 1.00 59.47 204 GLY A C 1
ATOM 1450 O O . GLY A 1 204 ? 19.376 -12.309 -3.966 1.00 59.47 204 GLY A O 1
ATOM 1451 N N . THR A 1 205 ? 19.280 -12.367 -1.712 1.00 61.03 205 THR A N 1
ATOM 1452 C CA . THR A 1 205 ? 18.389 -13.540 -1.571 1.00 61.03 205 THR A CA 1
ATOM 1453 C C . THR A 1 205 ? 17.250 -13.282 -0.583 1.00 61.03 205 THR A C 1
ATOM 1455 O O . THR A 1 205 ? 17.383 -12.480 0.345 1.00 61.03 205 THR A O 1
ATOM 1458 N N . ILE A 1 206 ? 16.131 -13.982 -0.773 1.00 62.28 206 ILE A N 1
ATOM 1459 C CA . ILE A 1 206 ? 15.103 -14.169 0.257 1.00 62.28 206 ILE A CA 1
ATOM 1460 C C . ILE A 1 206 ? 15.451 -15.455 1.004 1.00 62.28 206 ILE A C 1
ATOM 1462 O O . ILE A 1 206 ? 15.662 -16.485 0.368 1.00 62.28 206 ILE A O 1
ATOM 1466 N N . ASP A 1 207 ? 15.527 -15.400 2.330 1.00 65.81 207 ASP A N 1
ATOM 1467 C CA . ASP A 1 207 ? 15.825 -16.590 3.130 1.00 65.81 207 ASP A CA 1
ATOM 1468 C C . ASP A 1 207 ? 14.535 -17.391 3.422 1.00 65.81 207 ASP A C 1
ATOM 1470 O O . ASP A 1 207 ? 13.451 -16.809 3.545 1.00 65.81 207 ASP A O 1
ATOM 1474 N N . PRO A 1 208 ? 14.611 -18.725 3.592 1.00 62.41 208 PRO A N 1
ATOM 1475 C CA . PRO A 1 208 ? 13.444 -19.560 3.866 1.00 62.41 208 PRO A CA 1
ATOM 1476 C C . PRO A 1 208 ? 12.952 -19.365 5.310 1.00 62.41 208 PRO A C 1
ATOM 1478 O O . PRO A 1 208 ? 13.282 -20.133 6.216 1.00 62.41 208 PRO A O 1
ATOM 1481 N N . ASN A 1 209 ? 12.151 -18.324 5.549 1.00 62.34 209 ASN A N 1
ATOM 1482 C CA . ASN A 1 209 ? 11.557 -18.027 6.858 1.00 62.34 209 ASN A CA 1
ATOM 1483 C C . ASN A 1 209 ? 10.061 -17.666 6.767 1.00 62.34 209 ASN A C 1
ATOM 1485 O O . ASN A 1 209 ? 9.592 -16.702 7.368 1.00 62.34 209 ASN A O 1
ATOM 1489 N N . GLY A 1 210 ? 9.319 -18.467 6.004 1.00 59.66 210 GLY A N 1
ATOM 1490 C CA . GLY A 1 210 ? 7.925 -18.207 5.621 1.00 59.66 210 GLY A CA 1
ATOM 1491 C C . GLY A 1 210 ? 7.669 -18.446 4.129 1.00 59.66 210 GLY A C 1
ATOM 1492 O O . GLY A 1 210 ? 6.522 -18.434 3.692 1.00 59.66 210 GLY A O 1
ATOM 1493 N N . PHE A 1 211 ? 8.733 -18.714 3.367 1.00 66.25 211 PHE A N 1
ATOM 1494 C CA . PHE A 1 211 ? 8.707 -19.104 1.963 1.00 66.25 211 PHE A CA 1
ATOM 1495 C C . PHE A 1 211 ? 9.060 -20.574 1.769 1.00 66.25 211 PHE A C 1
ATOM 1497 O O . PHE A 1 211 ? 9.858 -21.146 2.516 1.00 66.25 211 PHE A O 1
ATOM 1504 N N . SER A 1 212 ? 8.493 -21.175 0.727 1.00 64.50 212 SER A N 1
ATOM 1505 C CA . SER A 1 212 ? 9.083 -22.360 0.113 1.00 64.50 212 SER A CA 1
ATOM 1506 C C . SER A 1 212 ? 10.296 -21.963 -0.734 1.00 64.50 212 SER A C 1
ATOM 1508 O O . SER A 1 212 ? 10.376 -20.847 -1.241 1.00 64.50 212 SER A O 1
ATOM 1510 N N . THR A 1 213 ? 11.223 -22.892 -0.958 1.00 61.34 213 THR A N 1
ATOM 1511 C CA . THR A 1 213 ? 12.426 -22.657 -1.780 1.00 61.34 213 THR A CA 1
ATOM 1512 C C . THR A 1 213 ? 12.128 -22.274 -3.236 1.00 61.34 213 THR A C 1
ATOM 1514 O O . THR A 1 213 ? 13.003 -21.761 -3.922 1.00 61.34 213 THR A O 1
ATOM 1517 N N . GLN A 1 214 ? 10.906 -22.522 -3.723 1.00 60.91 214 GLN A N 1
ATOM 1518 C CA . GLN A 1 214 ? 10.436 -22.107 -5.055 1.00 60.91 214 GLN A CA 1
ATOM 1519 C C . GLN A 1 214 ? 9.950 -20.651 -5.087 1.00 60.91 214 GLN A C 1
ATOM 1521 O O . GLN A 1 214 ? 9.768 -20.070 -6.151 1.00 60.91 214 GLN A O 1
ATOM 1526 N N . GLU A 1 215 ? 9.698 -20.061 -3.922 1.00 62.97 215 GLU A N 1
ATOM 1527 C CA . GLU A 1 215 ? 9.231 -18.684 -3.788 1.00 62.97 215 GLU A CA 1
ATOM 1528 C C . GLU A 1 215 ? 10.374 -17.724 -3.461 1.00 62.97 215 GLU A C 1
ATOM 1530 O O . GLU A 1 215 ? 10.194 -16.513 -3.574 1.00 62.97 215 GLU A O 1
ATOM 1535 N N . GLU A 1 216 ? 11.553 -18.249 -3.127 1.00 62.31 216 GLU A N 1
ATOM 1536 C CA . GLU A 1 216 ? 12.779 -17.467 -3.010 1.00 62.31 216 GLU A CA 1
ATOM 1537 C C . GLU A 1 216 ? 13.065 -16.775 -4.346 1.00 62.31 216 GLU A C 1
ATOM 1539 O O . GLU A 1 216 ? 13.113 -17.421 -5.393 1.00 62.31 216 GLU A O 1
ATOM 1544 N N . THR A 1 217 ? 13.254 -15.455 -4.331 1.00 58.00 217 THR A N 1
ATOM 1545 C CA . THR A 1 217 ? 13.772 -14.749 -5.502 1.00 58.00 217 THR A CA 1
ATOM 1546 C C . THR A 1 217 ? 15.279 -14.603 -5.414 1.00 58.00 217 THR A C 1
ATOM 1548 O O . THR A 1 217 ? 15.844 -14.357 -4.344 1.00 58.00 217 THR A O 1
ATOM 1551 N N . THR A 1 218 ? 15.944 -14.714 -6.564 1.00 58.22 218 THR A N 1
ATOM 1552 C CA . THR A 1 218 ? 17.293 -14.161 -6.697 1.00 58.22 218 THR A CA 1
ATOM 1553 C C . THR A 1 218 ? 17.150 -12.706 -7.095 1.00 58.22 218 THR A C 1
ATOM 1555 O O . THR A 1 218 ? 16.475 -12.376 -8.073 1.00 58.22 218 THR A O 1
ATOM 1558 N N . ILE A 1 219 ? 17.754 -11.829 -6.307 1.00 57.62 219 ILE A N 1
ATOM 1559 C CA . ILE A 1 219 ? 17.631 -10.398 -6.491 1.00 57.62 219 ILE A CA 1
ATOM 1560 C C . ILE A 1 219 ? 18.872 -9.933 -7.279 1.00 57.62 219 ILE A C 1
ATOM 1562 O O . ILE A 1 219 ? 20.009 -10.025 -6.801 1.00 57.62 219 ILE A O 1
ATOM 1566 N N . THR A 1 220 ? 18.685 -9.461 -8.514 1.00 55.50 220 THR A N 1
ATOM 1567 C CA . THR A 1 220 ? 19.766 -8.872 -9.327 1.00 55.50 220 THR A CA 1
ATOM 1568 C C . THR A 1 220 ? 20.079 -7.466 -8.811 1.00 55.50 220 THR A C 1
ATOM 1570 O O . THR A 1 220 ? 19.176 -6.633 -8.744 1.00 55.50 220 THR A O 1
ATOM 1573 N N . GLY A 1 221 ? 21.334 -7.189 -8.437 1.00 50.03 221 GLY A N 1
ATOM 1574 C CA . GLY A 1 221 ? 21.741 -5.901 -7.850 1.00 50.03 221 GLY A CA 1
ATOM 1575 C C . GLY A 1 221 ? 21.544 -4.683 -8.766 1.00 50.03 221 GLY A C 1
ATOM 1576 O O . GLY A 1 221 ? 21.563 -4.815 -9.984 1.00 50.03 221 GLY A O 1
ATOM 1577 N N . GLY A 1 222 ? 21.384 -3.495 -8.166 1.00 49.94 222 GLY A N 1
ATOM 1578 C CA . GLY A 1 222 ? 21.163 -2.203 -8.851 1.00 49.94 222 GLY A CA 1
ATOM 1579 C C . GLY A 1 222 ? 19.802 -1.577 -8.510 1.00 49.94 222 GLY A C 1
ATOM 1580 O O . GLY A 1 222 ? 18.959 -2.272 -7.970 1.00 49.94 222 GLY A O 1
ATOM 1581 N N . ARG A 1 223 ? 19.550 -0.301 -8.840 1.00 52.66 223 ARG A N 1
ATOM 1582 C CA . ARG A 1 223 ? 18.204 0.330 -8.849 1.00 52.66 223 ARG A CA 1
ATOM 1583 C C . ARG A 1 223 ? 17.637 0.263 -10.261 1.00 52.66 223 ARG A C 1
ATOM 1585 O O . ARG A 1 223 ? 18.376 0.601 -11.173 1.00 52.66 223 ARG A O 1
ATOM 1592 N N . GLY A 1 224 ? 16.404 -0.168 -10.506 1.00 55.62 224 GLY A N 1
ATOM 1593 C CA . GLY A 1 224 ? 15.921 -0.199 -11.889 1.00 55.62 224 GLY A CA 1
ATOM 1594 C C . GLY A 1 224 ? 14.739 -1.113 -12.155 1.00 55.62 224 GLY A C 1
ATOM 1595 O O . GLY A 1 224 ? 14.187 -1.710 -11.236 1.00 55.62 224 GLY A O 1
ATOM 1596 N N . ALA A 1 225 ? 14.378 -1.169 -13.430 1.00 59.88 225 ALA A N 1
ATOM 1597 C CA . ALA A 1 225 ? 13.136 -1.706 -13.934 1.00 59.88 225 ALA A CA 1
ATOM 1598 C C . ALA A 1 225 ? 12.958 -3.193 -13.667 1.00 59.88 225 ALA A C 1
ATOM 1600 O O . ALA A 1 225 ? 13.893 -3.994 -13.619 1.00 59.88 225 ALA A O 1
ATOM 1601 N N . THR A 1 226 ? 11.693 -3.534 -13.544 1.00 69.62 226 THR A N 1
ATOM 1602 C CA . THR A 1 226 ? 11.145 -4.867 -13.702 1.00 69.62 226 THR A CA 1
ATOM 1603 C C . THR A 1 226 ? 10.789 -5.111 -15.159 1.00 69.62 226 THR A C 1
ATOM 1605 O O . THR A 1 226 ? 10.762 -4.185 -15.977 1.00 69.62 226 THR A O 1
ATOM 1608 N N . PRO A 1 227 ? 10.494 -6.363 -15.516 1.00 72.06 227 PRO A N 1
ATOM 1609 C CA . PRO A 1 227 ? 9.872 -6.622 -16.797 1.00 72.06 227 PRO A CA 1
ATOM 1610 C C . PRO A 1 227 ? 8.535 -5.875 -16.958 1.00 72.06 227 PRO A C 1
ATOM 1612 O O . PRO A 1 227 ? 7.899 -5.494 -15.974 1.00 72.06 227 PRO A O 1
ATOM 1615 N N . PHE A 1 228 ? 8.123 -5.663 -18.207 1.00 77.19 228 PHE A N 1
ATOM 1616 C CA . PHE A 1 228 ? 6.945 -4.877 -18.591 1.00 77.19 228 PHE A CA 1
ATOM 1617 C C . PHE A 1 228 ? 5.685 -5.218 -17.779 1.00 77.19 228 PHE A C 1
ATOM 1619 O O . PHE A 1 228 ? 5.361 -6.394 -17.599 1.00 77.19 228 PHE A O 1
ATOM 1626 N N . ARG A 1 229 ? 4.991 -4.168 -17.308 1.00 77.50 229 ARG A N 1
ATOM 1627 C CA . ARG A 1 229 ? 3.788 -4.190 -16.445 1.00 77.50 229 ARG A CA 1
ATOM 1628 C C . ARG A 1 229 ? 3.924 -4.886 -15.089 1.00 77.50 229 ARG A C 1
ATOM 1630 O O . ARG A 1 229 ? 2.935 -4.991 -14.370 1.00 77.50 229 ARG A O 1
ATOM 1637 N N . ALA A 1 230 ? 5.110 -5.346 -14.710 1.00 77.00 230 ALA A N 1
ATOM 1638 C CA . ALA A 1 230 ? 5.336 -5.983 -13.421 1.00 77.00 230 ALA A CA 1
ATOM 1639 C C . ALA A 1 230 ? 6.019 -5.022 -12.438 1.00 77.00 230 ALA A C 1
ATOM 1641 O O . ALA A 1 230 ? 6.604 -4.023 -12.844 1.00 77.00 230 ALA A O 1
ATOM 1642 N N . GLY A 1 231 ? 6.006 -5.336 -11.142 1.00 75.25 231 GLY A N 1
ATOM 1643 C CA . GLY A 1 231 ? 6.862 -4.669 -10.149 1.00 75.25 231 GLY A CA 1
ATOM 1644 C C . GLY A 1 231 ? 6.308 -3.419 -9.479 1.00 75.25 231 GLY A C 1
ATOM 1645 O O . GLY A 1 231 ? 6.996 -2.841 -8.637 1.00 75.25 231 GLY A O 1
ATOM 1646 N N . SER A 1 232 ? 5.081 -3.006 -9.798 1.00 82.38 232 SER A N 1
ATOM 1647 C CA . SER A 1 232 ? 4.430 -1.943 -9.033 1.00 82.38 232 SER A CA 1
ATOM 1648 C C . SER A 1 232 ? 4.133 -2.413 -7.599 1.00 82.38 232 SER A C 1
ATOM 1650 O O . SER A 1 232 ? 3.609 -3.518 -7.404 1.00 82.38 232 SER A O 1
ATOM 16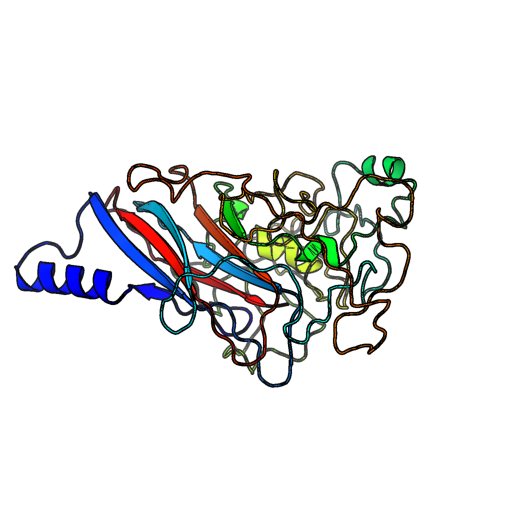52 N N . PRO A 1 233 ? 4.403 -1.585 -6.569 1.00 80.56 233 PRO A N 1
ATOM 1653 C CA . PRO A 1 233 ? 4.023 -1.889 -5.188 1.00 80.56 233 PRO A CA 1
ATOM 1654 C C . PRO A 1 233 ? 2.513 -2.008 -4.998 1.00 80.56 233 PRO A C 1
ATOM 1656 O O . PRO A 1 233 ? 2.070 -2.621 -4.028 1.00 80.56 233 PRO A O 1
ATOM 1659 N N . VAL A 1 234 ? 1.739 -1.428 -5.912 1.00 89.00 234 VAL A N 1
ATOM 1660 C CA . VAL A 1 234 ? 0.276 -1.407 -5.914 1.00 89.00 234 VAL A CA 1
ATOM 1661 C C . VAL A 1 234 ? -0.286 -2.106 -7.151 1.00 89.00 234 VAL A C 1
ATOM 1663 O O . VAL A 1 234 ? -1.380 -1.779 -7.600 1.00 89.00 234 VAL A O 1
ATOM 1666 N N . ALA A 1 235 ? 0.455 -3.075 -7.703 1.00 88.81 235 ALA A N 1
ATOM 1667 C CA . ALA A 1 235 ? -0.011 -3.849 -8.845 1.00 88.81 235 ALA A CA 1
ATOM 1668 C C . ALA A 1 235 ? -1.353 -4.530 -8.537 1.00 88.81 235 ALA A C 1
ATOM 1670 O O . ALA A 1 235 ? -1.531 -5.183 -7.500 1.00 88.81 235 ALA A O 1
ATOM 1671 N N . GLY A 1 236 ? -2.281 -4.401 -9.471 1.00 90.00 236 GLY A N 1
ATOM 1672 C CA . GLY A 1 236 ? -3.619 -4.959 -9.402 1.00 90.00 236 GLY A CA 1
ATOM 1673 C C . GLY A 1 236 ? -4.516 -4.485 -10.544 1.00 90.00 236 GLY A C 1
ATOM 1674 O O . GLY A 1 236 ? -4.040 -3.817 -11.466 1.00 90.00 236 GLY A O 1
ATOM 1675 N N . PRO A 1 237 ? -5.811 -4.842 -10.520 1.00 88.56 237 PRO A N 1
ATOM 1676 C CA . PRO A 1 237 ? -6.702 -4.716 -11.677 1.00 88.56 237 PRO A CA 1
ATOM 1677 C C . PRO A 1 237 ? -6.865 -3.293 -12.229 1.00 88.56 237 PRO A C 1
ATOM 1679 O O . PRO A 1 237 ? -7.216 -3.129 -13.394 1.00 88.56 237 PRO A O 1
ATOM 1682 N N . GLU A 1 238 ? -6.634 -2.277 -11.396 1.00 86.62 238 GLU A N 1
ATOM 1683 C CA . GLU A 1 238 ? -6.838 -0.853 -11.704 1.00 86.62 238 GLU A CA 1
ATOM 1684 C C . GLU A 1 238 ? -5.514 -0.064 -11.687 1.00 86.62 238 GLU A C 1
ATOM 1686 O O . GLU A 1 238 ? -5.493 1.141 -11.411 1.00 86.62 238 GLU A O 1
ATOM 1691 N N . SER A 1 239 ? -4.399 -0.761 -11.906 1.00 82.62 239 SER A N 1
ATOM 1692 C CA . SER A 1 239 ? -3.054 -0.184 -12.005 1.00 82.62 239 SER A CA 1
ATOM 1693 C C . SER A 1 239 ? -2.492 -0.385 -13.409 1.00 82.62 239 SER A C 1
ATOM 1695 O O . SER A 1 239 ? -2.856 -1.335 -14.107 1.00 82.62 239 SER A O 1
ATOM 1697 N N . GLY A 1 240 ? -1.590 0.501 -13.820 1.00 76.12 240 GLY A N 1
ATOM 1698 C CA . GLY A 1 240 ? -0.967 0.424 -15.136 1.00 76.12 240 GLY A CA 1
ATOM 1699 C C . GLY A 1 240 ? 0.062 -0.695 -15.253 1.00 76.12 240 GLY A C 1
ATOM 1700 O O . GLY A 1 240 ? 0.169 -1.343 -16.298 1.00 76.12 240 GLY A O 1
ATOM 1701 N N . SER A 1 241 ? 0.775 -0.949 -14.155 1.00 80.75 241 SER A N 1
ATOM 1702 C CA . SER A 1 241 ? 1.631 -2.122 -13.964 1.00 80.75 241 SER A CA 1
ATOM 1703 C C . SER A 1 241 ? 0.910 -3.134 -13.078 1.00 80.75 241 SER A C 1
ATOM 1705 O O . SER A 1 241 ? 1.170 -3.234 -11.881 1.00 80.75 241 SER A O 1
ATOM 1707 N N . ASP A 1 242 ? -0.038 -3.851 -13.672 1.00 84.31 242 ASP A N 1
ATOM 1708 C CA . ASP A 1 242 ? -0.989 -4.722 -12.980 1.00 84.31 242 ASP A CA 1
ATOM 1709 C C . ASP A 1 242 ? -0.439 -6.086 -12.582 1.00 84.31 242 ASP A C 1
ATOM 1711 O O . ASP A 1 242 ? -1.115 -6.813 -11.855 1.00 84.31 242 ASP A O 1
ATOM 1715 N N . TRP A 1 243 ? 0.749 -6.460 -13.046 1.00 81.81 243 TRP A N 1
ATOM 1716 C CA . TRP A 1 243 ? 1.264 -7.805 -12.863 1.00 81.81 243 TRP A CA 1
ATOM 1717 C C . TRP A 1 243 ? 2.108 -7.975 -11.612 1.00 81.81 243 TRP A C 1
ATOM 1719 O O . TRP A 1 243 ? 2.954 -7.162 -11.231 1.00 81.81 243 TRP A O 1
ATOM 1729 N N . ASP A 1 244 ? 1.915 -9.135 -11.006 1.00 78.12 244 ASP A N 1
ATOM 1730 C CA . ASP A 1 244 ? 2.845 -9.698 -10.063 1.00 78.12 244 ASP A CA 1
ATOM 1731 C C . ASP A 1 244 ? 4.046 -10.345 -10.757 1.00 78.12 244 ASP A C 1
ATOM 1733 O O . ASP A 1 244 ? 4.162 -10.362 -11.986 1.00 78.12 244 ASP A O 1
ATOM 1737 N N . ARG A 1 245 ? 4.965 -10.912 -9.968 1.00 75.31 245 ARG A N 1
ATOM 1738 C CA . ARG A 1 245 ? 6.152 -11.547 -10.549 1.00 75.31 245 ARG A CA 1
ATOM 1739 C C . ARG A 1 245 ? 5.874 -12.765 -11.426 1.00 75.31 245 ARG A C 1
ATOM 1741 O O . ARG A 1 245 ? 6.751 -13.175 -12.184 1.00 75.31 245 ARG A O 1
ATOM 1748 N N . TYR A 1 246 ? 4.680 -13.335 -11.303 1.00 75.81 246 TYR A N 1
ATOM 1749 C CA . TYR A 1 246 ? 4.205 -14.485 -12.057 1.00 75.81 246 TYR A CA 1
ATOM 1750 C C . TYR A 1 246 ? 3.332 -14.063 -13.248 1.00 75.81 246 TYR A C 1
ATOM 1752 O O . TYR A 1 246 ? 2.687 -14.908 -13.874 1.00 75.81 246 TYR A O 1
ATOM 1760 N N . GLY A 1 247 ? 3.297 -12.771 -13.600 1.00 73.69 247 GLY A N 1
ATOM 1761 C CA . GLY A 1 247 ? 2.499 -12.261 -14.720 1.00 73.69 247 GLY A CA 1
ATOM 1762 C C . GLY A 1 247 ? 0.993 -12.404 -14.493 1.00 73.69 247 GLY A C 1
ATOM 1763 O O . GLY A 1 247 ? 0.230 -12.445 -15.454 1.00 73.69 247 GLY A O 1
ATOM 1764 N N . THR A 1 248 ? 0.564 -12.556 -13.239 1.00 81.00 248 THR A N 1
ATOM 1765 C CA . THR A 1 248 ? -0.852 -12.566 -12.865 1.00 81.00 248 THR A CA 1
ATOM 1766 C C . THR A 1 248 ? -1.229 -11.221 -12.269 1.00 81.00 248 THR A C 1
ATOM 1768 O O . THR A 1 248 ? -0.376 -10.523 -11.727 1.00 81.00 248 THR A O 1
ATOM 1771 N N . THR A 1 249 ? -2.497 -10.828 -12.362 1.00 87.75 249 THR A N 1
ATOM 1772 C CA . THR A 1 249 ? -2.940 -9.558 -11.783 1.00 87.75 249 THR A CA 1
ATOM 1773 C C . THR A 1 249 ? -2.678 -9.526 -10.272 1.00 87.75 249 THR A C 1
ATOM 1775 O O . THR A 1 249 ? -3.028 -10.460 -9.540 1.00 87.75 249 THR A O 1
ATOM 1778 N N . GLY A 1 250 ? -2.035 -8.457 -9.809 1.00 89.81 250 GLY A N 1
ATOM 1779 C CA . GLY A 1 250 ? -1.701 -8.237 -8.409 1.00 89.81 250 GLY A CA 1
ATOM 1780 C C . GLY A 1 250 ? -2.932 -8.018 -7.510 1.00 89.81 250 GLY A C 1
ATOM 1781 O O . GLY A 1 250 ? -4.068 -7.971 -7.986 1.00 89.81 250 GLY A O 1
ATOM 1782 N N . PRO A 1 251 ? -2.731 -7.943 -6.186 1.00 94.19 251 PRO A N 1
ATOM 1783 C CA . PRO A 1 251 ? -3.809 -7.995 -5.203 1.00 94.19 251 PRO A CA 1
ATOM 1784 C C . PRO A 1 251 ? -4.471 -6.646 -4.919 1.00 94.19 251 PRO A C 1
ATOM 1786 O O . PRO A 1 251 ? -5.512 -6.611 -4.261 1.00 94.19 251 PRO A O 1
ATOM 1789 N N . TRP A 1 252 ? -3.853 -5.543 -5.336 1.00 95.38 252 TRP A N 1
ATOM 1790 C CA . TRP A 1 252 ? -4.220 -4.212 -4.872 1.00 95.38 252 TRP A CA 1
ATOM 1791 C C . TRP A 1 252 ? -5.362 -3.635 -5.706 1.00 95.38 252 TRP A C 1
ATOM 1793 O O . TRP A 1 252 ? -5.211 -3.344 -6.889 1.00 95.38 252 TRP A O 1
ATOM 1803 N N . ASN A 1 253 ? -6.514 -3.458 -5.067 1.00 96.62 253 ASN A N 1
ATOM 1804 C CA . ASN A 1 253 ? -7.693 -2.826 -5.648 1.00 96.62 253 ASN A CA 1
ATOM 1805 C C . ASN A 1 253 ? -7.720 -1.358 -5.228 1.00 96.62 253 ASN A C 1
ATOM 1807 O O . ASN A 1 253 ? -7.435 -1.039 -4.072 1.00 96.62 253 ASN A O 1
ATOM 1811 N N . ARG A 1 254 ? -8.057 -0.454 -6.138 1.00 95.75 254 ARG A N 1
ATOM 1812 C CA . ARG A 1 254 ? -8.027 0.989 -5.893 1.00 95.75 254 ARG A CA 1
ATOM 1813 C C . ARG A 1 254 ? -9.239 1.433 -5.074 1.00 95.75 254 ARG A C 1
ATOM 1815 O O . ARG A 1 254 ? -10.356 0.948 -5.249 1.00 95.75 254 ARG A O 1
ATOM 1822 N N . ILE A 1 255 ? -9.032 2.406 -4.196 1.00 96.69 255 ILE A N 1
ATOM 1823 C CA . ILE A 1 255 ? -10.084 3.193 -3.548 1.00 96.69 255 ILE A CA 1
ATOM 1824 C C . ILE A 1 255 ? -10.157 4.529 -4.283 1.00 96.69 255 ILE A C 1
ATOM 1826 O O . ILE A 1 255 ? -9.130 5.174 -4.494 1.00 96.69 255 ILE A O 1
ATOM 1830 N N . SER A 1 256 ? -11.364 4.963 -4.653 1.00 95.19 256 SER A N 1
ATOM 1831 C CA . SER A 1 256 ? -11.551 6.282 -5.264 1.00 95.19 256 SER A CA 1
ATOM 1832 C C . SER A 1 256 ? -11.138 7.365 -4.266 1.00 95.19 256 SER A C 1
ATOM 1834 O O . SER A 1 256 ? -11.788 7.547 -3.232 1.00 95.19 256 SER A O 1
ATOM 1836 N N . TYR A 1 257 ? -10.067 8.092 -4.583 1.00 95.31 257 TYR A N 1
ATOM 1837 C CA . TYR A 1 257 ? -9.488 9.106 -3.707 1.00 95.31 257 TYR A CA 1
ATOM 1838 C C . TYR A 1 257 ? -8.978 10.311 -4.518 1.00 95.31 257 TYR A C 1
ATOM 1840 O O . TYR A 1 257 ? -8.359 10.098 -5.565 1.00 95.31 257 TYR A O 1
ATOM 1848 N N . PRO A 1 258 ? -9.210 11.562 -4.071 1.00 94.62 258 PRO A N 1
ATOM 1849 C CA . PRO A 1 258 ? -8.743 12.761 -4.772 1.00 94.62 258 PRO A CA 1
ATOM 1850 C C . PRO A 1 258 ? -7.241 12.743 -5.079 1.00 94.62 258 PRO A C 1
ATOM 1852 O O . PRO A 1 258 ? -6.440 12.317 -4.245 1.00 94.62 258 PRO A O 1
ATOM 1855 N N . GLY A 1 259 ? -6.862 13.198 -6.276 1.00 91.12 259 GLY A N 1
ATOM 1856 C CA . GLY A 1 259 ? -5.467 13.242 -6.726 1.00 91.12 259 GLY A CA 1
ATOM 1857 C C . GLY A 1 259 ? -4.833 11.876 -7.020 1.00 91.12 259 GLY A C 1
ATOM 1858 O O . GLY A 1 259 ? -3.621 11.804 -7.216 1.00 91.12 259 GLY A O 1
ATOM 1859 N N . SER A 1 260 ? -5.613 10.786 -7.033 1.00 92.75 260 SER A N 1
ATOM 1860 C CA . SER A 1 260 ? -5.096 9.463 -7.405 1.00 92.75 260 SER A CA 1
ATOM 1861 C C . SER A 1 260 ? -4.644 9.448 -8.860 1.00 92.75 260 SER A C 1
ATOM 1863 O O . SER A 1 260 ? -5.361 9.913 -9.749 1.00 92.75 260 SER A O 1
ATOM 1865 N N . CYS A 1 261 ? -3.482 8.848 -9.098 1.00 89.81 261 CYS A N 1
ATOM 1866 C CA . CYS A 1 261 ? -2.894 8.712 -10.420 1.00 89.81 261 CYS A CA 1
ATOM 1867 C C . CYS A 1 261 ? -2.946 7.263 -10.890 1.00 89.81 261 CYS A C 1
ATOM 1869 O O . CYS A 1 261 ? -2.593 6.335 -10.156 1.00 89.81 261 CYS A O 1
ATOM 1871 N N . GLU A 1 262 ? -3.363 7.094 -12.138 1.00 89.00 262 GLU A N 1
ATOM 1872 C CA . GLU A 1 262 ? -3.213 5.867 -12.905 1.00 89.00 262 GLU A CA 1
ATOM 1873 C C . GLU A 1 262 ? -2.040 6.031 -13.876 1.00 89.00 262 GLU A C 1
ATOM 1875 O O . GLU A 1 262 ? -2.040 6.932 -14.728 1.00 89.00 262 GLU A O 1
ATOM 1880 N N . ALA A 1 263 ? -1.031 5.172 -13.738 1.00 84.81 263 ALA A N 1
ATOM 1881 C CA . ALA A 1 263 ? 0.179 5.212 -14.552 1.00 84.81 263 ALA A CA 1
ATOM 1882 C C . ALA A 1 263 ? 0.239 4.049 -15.537 1.00 84.81 263 ALA A C 1
ATOM 1884 O O . ALA A 1 263 ? 1.068 3.148 -15.431 1.00 84.81 263 ALA A O 1
ATOM 1885 N N . ASN A 1 264 ? -0.652 4.090 -16.524 1.00 76.25 264 ASN A N 1
ATOM 1886 C CA . ASN A 1 264 ? -0.738 3.079 -17.570 1.00 76.25 264 ASN A CA 1
ATOM 1887 C C . ASN A 1 264 ? 0.543 2.990 -18.392 1.00 76.25 264 ASN A C 1
ATOM 1889 O O . ASN A 1 264 ? 0.914 3.971 -19.031 1.00 76.25 264 ASN A O 1
ATOM 1893 N N . ASP A 1 265 ? 1.151 1.802 -18.418 1.00 67.88 265 ASP A N 1
ATOM 1894 C CA . ASP A 1 265 ? 2.190 1.438 -19.381 1.00 67.88 265 ASP A CA 1
ATOM 1895 C C . ASP A 1 265 ? 1.485 0.992 -20.679 1.00 67.88 265 ASP A C 1
ATOM 1897 O O . ASP A 1 265 ? 0.895 -0.098 -20.728 1.00 67.88 265 ASP A O 1
ATOM 1901 N N . PRO A 1 266 ? 1.376 1.861 -21.702 1.00 64.81 266 PRO A N 1
ATOM 1902 C CA . PRO A 1 266 ? 0.476 1.625 -22.815 1.00 64.81 266 PRO A CA 1
ATOM 1903 C C . PRO A 1 266 ? 0.968 0.464 -23.682 1.00 64.81 266 PRO A C 1
ATOM 1905 O O . PRO A 1 266 ? 2.126 0.386 -24.090 1.00 64.81 266 PRO A O 1
ATOM 1908 N N . LEU A 1 267 ? 0.035 -0.414 -24.054 1.00 64.88 267 LEU A N 1
ATOM 1909 C CA . LEU A 1 267 ? 0.279 -1.530 -24.968 1.00 64.88 267 LEU A CA 1
ATOM 1910 C C . LEU A 1 267 ? 0.364 -1.041 -26.428 1.00 64.88 267 LEU A C 1
ATOM 1912 O O . LEU A 1 267 ? -0.487 -1.361 -27.259 1.00 64.88 267 LEU A O 1
ATOM 1916 N N . LEU A 1 268 ? 1.364 -0.215 -26.736 1.00 59.56 268 LEU A N 1
ATOM 1917 C CA . LEU A 1 268 ? 1.572 0.392 -28.050 1.00 59.56 268 LEU A CA 1
ATOM 1918 C C . LEU A 1 268 ? 3.005 0.159 -28.535 1.00 59.56 268 LEU A C 1
ATOM 1920 O O . LEU A 1 268 ? 3.964 0.301 -27.783 1.00 59.56 268 LEU A O 1
ATOM 1924 N N . ALA A 1 269 ? 3.155 -0.135 -29.827 1.00 49.81 269 ALA A N 1
ATOM 1925 C CA . ALA A 1 269 ? 4.460 -0.107 -30.475 1.00 49.81 269 ALA A CA 1
ATOM 1926 C C . ALA A 1 269 ? 4.946 1.344 -30.620 1.00 49.81 269 ALA A C 1
ATOM 1928 O O . ALA A 1 269 ? 4.255 2.168 -31.223 1.00 49.81 269 ALA A O 1
ATOM 1929 N N . GLY A 1 270 ? 6.139 1.656 -30.103 1.00 47.62 270 GLY A N 1
ATOM 1930 C CA . GLY A 1 270 ? 6.745 2.990 -30.201 1.00 47.62 270 GLY A CA 1
ATOM 1931 C C . GLY A 1 270 ? 7.203 3.572 -28.852 1.00 47.62 270 GLY A C 1
ATOM 1932 O O . GLY A 1 270 ? 7.327 2.828 -27.886 1.00 47.62 270 GLY A O 1
ATOM 1933 N N . PRO A 1 271 ? 7.473 4.892 -28.774 1.00 47.59 271 PRO A N 1
ATOM 1934 C CA . PRO A 1 271 ? 8.161 5.552 -27.646 1.00 47.59 271 PRO A CA 1
ATOM 1935 C C . PRO A 1 271 ? 7.349 5.648 -26.341 1.00 47.59 271 PRO A C 1
ATOM 1937 O O . PRO A 1 271 ? 7.828 6.202 -25.346 1.00 47.59 271 PRO A O 1
ATOM 1940 N N . ASP A 1 272 ? 6.112 5.161 -26.356 1.00 54.44 272 ASP A N 1
ATOM 1941 C CA . ASP A 1 272 ? 5.232 5.150 -25.193 1.00 54.44 272 ASP A CA 1
ATOM 1942 C C . ASP A 1 272 ? 5.121 3.768 -24.540 1.00 54.44 272 ASP A C 1
ATOM 1944 O O . ASP A 1 272 ? 4.736 3.736 -23.380 1.00 54.44 272 ASP A O 1
ATOM 1948 N N . GLY A 1 273 ? 5.505 2.679 -25.225 1.00 59.41 273 GLY A N 1
ATOM 1949 C CA . GLY A 1 273 ? 5.526 1.313 -24.678 1.00 59.41 273 GLY A CA 1
ATOM 1950 C C . GLY A 1 273 ? 6.764 1.008 -23.809 1.00 59.41 273 GLY A C 1
ATOM 1951 O O . GLY A 1 273 ? 7.335 1.939 -23.236 1.00 59.41 273 GLY A O 1
ATOM 1952 N N . PRO A 1 274 ? 7.210 -0.269 -23.726 1.00 69.69 274 PRO A N 1
ATOM 1953 C CA . PRO A 1 274 ? 8.364 -0.693 -22.926 1.00 69.69 274 PRO A CA 1
ATOM 1954 C C . PRO A 1 274 ? 9.579 0.240 -23.015 1.00 69.69 274 PRO A C 1
ATOM 1956 O O . PRO A 1 274 ? 9.870 0.812 -24.068 1.00 69.69 274 PRO A O 1
ATOM 1959 N N . ALA A 1 275 ? 10.328 0.351 -21.915 1.00 74.56 275 ALA A N 1
ATOM 1960 C CA . ALA A 1 275 ? 11.504 1.210 -21.821 1.00 74.56 275 ALA A CA 1
ATOM 1961 C C . ALA A 1 275 ? 12.516 0.902 -22.941 1.00 74.56 275 ALA A C 1
ATOM 1963 O O . ALA A 1 275 ? 12.989 -0.227 -23.068 1.00 74.56 275 ALA A O 1
ATOM 1964 N N . THR A 1 276 ? 12.882 1.917 -23.734 1.00 68.12 276 THR A N 1
ATOM 1965 C CA . THR A 1 276 ? 13.766 1.773 -24.910 1.00 68.12 276 THR A CA 1
ATOM 1966 C C . THR A 1 276 ? 15.191 2.292 -24.695 1.00 68.12 276 THR A C 1
ATOM 1968 O O . THR A 1 276 ? 15.957 2.390 -25.654 1.00 68.12 276 THR A O 1
ATOM 1971 N N . GLY A 1 277 ? 15.543 2.703 -23.477 1.00 67.94 277 GLY A N 1
ATOM 1972 C CA . GLY A 1 277 ? 16.844 3.293 -23.170 1.00 67.94 277 GLY A CA 1
ATOM 1973 C C . GLY A 1 277 ? 17.132 3.378 -21.675 1.00 67.94 277 GLY A C 1
ATOM 1974 O O . GLY A 1 277 ? 16.262 3.119 -20.837 1.00 67.94 277 GLY A O 1
ATOM 1975 N N . ASP A 1 278 ? 18.366 3.773 -21.357 1.00 65.88 278 ASP A N 1
ATOM 1976 C CA . ASP A 1 278 ? 18.799 4.000 -19.981 1.00 65.88 278 ASP A CA 1
ATOM 1977 C C . ASP A 1 278 ? 17.911 5.040 -19.295 1.00 65.88 278 ASP A C 1
ATOM 1979 O O . ASP A 1 278 ? 17.531 6.059 -19.876 1.00 65.88 278 ASP A O 1
ATOM 1983 N N . GLY A 1 279 ? 17.577 4.765 -18.036 1.00 59.69 279 GLY A N 1
ATOM 1984 C CA . GLY A 1 279 ? 16.911 5.716 -17.157 1.00 59.69 279 GLY A CA 1
ATOM 1985 C C . GLY A 1 279 ? 17.819 6.090 -15.998 1.00 59.69 279 GLY A C 1
ATOM 1986 O O . GLY A 1 279 ? 18.707 5.322 -15.630 1.00 59.69 279 GLY A O 1
ATOM 1987 N N . SER A 1 280 ? 17.575 7.241 -15.386 1.00 53.62 280 SER A N 1
ATOM 1988 C CA . SER A 1 280 ? 18.171 7.585 -14.095 1.00 53.62 280 SER A CA 1
ATOM 1989 C C . SER A 1 280 ? 17.089 7.896 -13.069 1.00 53.62 280 SER A C 1
ATOM 1991 O O . SER A 1 280 ? 15.936 8.141 -13.411 1.00 53.62 280 SER A O 1
ATOM 1993 N N . VAL A 1 281 ? 17.462 7.856 -11.796 1.00 51.12 281 VAL A N 1
ATOM 1994 C CA . VAL A 1 281 ? 16.668 8.429 -10.709 1.00 51.12 281 VAL A CA 1
ATOM 1995 C C . VAL A 1 281 ? 17.426 9.669 -10.245 1.00 51.12 281 VAL A C 1
ATOM 1997 O O . VAL A 1 281 ? 18.659 9.650 -10.173 1.00 51.12 281 VAL A O 1
ATOM 2000 N N . PHE A 1 282 ? 16.726 10.770 -9.981 1.00 46.50 282 PHE A N 1
ATOM 2001 C CA . PHE A 1 282 ? 17.358 11.945 -9.381 1.00 46.50 282 PHE A CA 1
ATOM 2002 C C . PHE A 1 282 ? 18.052 11.545 -8.057 1.00 46.50 282 PHE A C 1
ATOM 2004 O O . PHE A 1 282 ? 17.503 10.719 -7.328 1.00 46.50 282 PHE A O 1
ATOM 2011 N N . PRO A 1 283 ? 19.253 12.065 -7.719 1.00 47.50 283 PRO A N 1
ATOM 2012 C CA . PRO A 1 283 ? 20.059 13.077 -8.412 1.00 47.50 283 PRO A CA 1
ATOM 2013 C C . PRO A 1 283 ? 21.173 12.507 -9.320 1.00 47.50 283 PRO A C 1
ATOM 2015 O O . PRO A 1 283 ? 22.119 13.227 -9.637 1.00 47.50 283 PRO A O 1
ATOM 2018 N N . GLU A 1 284 ? 21.125 11.230 -9.725 1.00 48.66 284 GLU A N 1
ATOM 2019 C CA . GLU A 1 284 ? 22.262 10.566 -10.397 1.00 48.66 284 GLU A CA 1
ATOM 2020 C C . GLU A 1 284 ? 22.622 11.190 -11.759 1.00 48.66 284 GLU A C 1
ATOM 2022 O O . GLU A 1 284 ? 23.788 11.163 -12.156 1.00 48.66 284 GLU A O 1
ATOM 2027 N N . THR A 1 285 ? 21.667 11.838 -12.438 1.00 49.09 285 THR A N 1
ATOM 2028 C CA . THR A 1 285 ? 21.951 12.746 -13.559 1.00 49.09 285 THR A CA 1
ATOM 2029 C C . THR A 1 285 ? 21.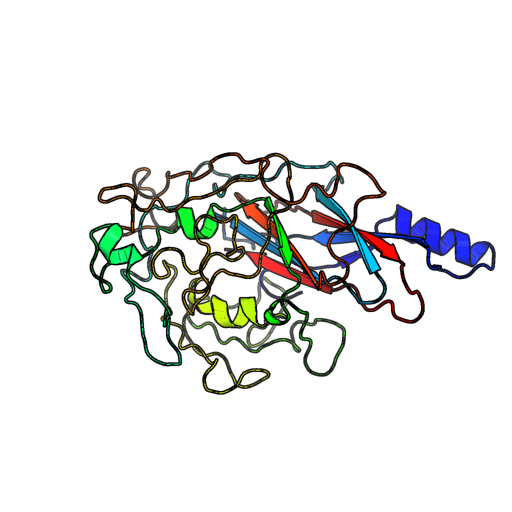063 13.995 -13.511 1.00 49.09 285 THR A C 1
ATOM 2031 O O . THR A 1 285 ? 19.898 13.945 -13.118 1.00 49.09 285 THR A O 1
ATOM 2034 N N . LEU A 1 286 ? 21.615 15.137 -13.932 1.00 44.44 286 LEU A N 1
ATOM 2035 C CA . LEU A 1 286 ? 20.882 16.397 -14.118 1.00 44.44 286 LEU A CA 1
ATOM 2036 C C . LEU A 1 286 ? 20.246 16.499 -15.516 1.00 44.44 286 LEU A C 1
ATOM 2038 O O . LEU A 1 286 ? 19.851 17.598 -15.898 1.00 44.44 286 LEU A O 1
ATOM 2042 N N . ASP A 1 287 ? 20.200 15.412 -16.301 1.00 42.62 287 ASP A N 1
ATOM 2043 C CA . ASP A 1 287 ? 19.635 15.446 -17.653 1.00 42.62 287 ASP A CA 1
ATOM 2044 C C . ASP A 1 287 ? 18.100 15.554 -17.573 1.00 42.62 287 ASP A C 1
ATOM 2046 O O . ASP A 1 287 ? 17.421 14.574 -17.236 1.00 42.62 287 ASP A O 1
ATOM 2050 N N . PRO A 1 288 ? 17.516 16.726 -17.885 1.00 40.78 288 PRO A N 1
ATOM 2051 C CA . PRO A 1 288 ? 16.080 16.932 -17.776 1.00 40.78 288 PRO A CA 1
ATOM 2052 C C . PRO A 1 288 ? 15.303 16.073 -18.779 1.00 40.78 288 PRO A C 1
ATOM 2054 O O . PRO A 1 288 ? 14.115 15.854 -18.575 1.00 40.78 288 PRO A O 1
ATOM 2057 N N . GLY A 1 289 ? 15.935 15.573 -19.851 1.00 43.38 289 GLY A N 1
ATOM 2058 C CA . GLY A 1 289 ? 15.288 14.700 -20.835 1.00 43.38 289 GLY A CA 1
ATOM 2059 C C . GLY A 1 289 ? 15.053 13.272 -20.335 1.00 43.38 289 GLY A C 1
ATOM 2060 O O . GLY A 1 289 ? 14.167 12.592 -20.847 1.00 43.38 289 GLY A O 1
ATOM 2061 N N . VAL A 1 290 ? 15.806 12.831 -19.321 1.00 48.47 290 VAL A N 1
ATOM 2062 C CA . VAL A 1 290 ? 15.735 11.469 -18.766 1.00 48.47 290 VAL A CA 1
ATOM 2063 C C . VAL A 1 290 ? 14.899 11.419 -17.483 1.00 48.47 290 VAL A C 1
ATOM 2065 O O . VAL A 1 290 ? 14.301 10.382 -17.219 1.00 48.47 290 VAL A O 1
ATOM 2068 N N . ASN A 1 291 ? 14.789 12.525 -16.732 1.00 52.78 291 ASN A N 1
ATOM 2069 C CA . ASN A 1 291 ? 14.159 12.597 -15.399 1.00 52.78 291 ASN A CA 1
ATOM 2070 C C . ASN A 1 291 ? 12.981 13.588 -15.327 1.00 52.78 291 ASN A C 1
ATOM 2072 O O . ASN A 1 291 ? 12.859 14.345 -14.367 1.00 52.78 291 ASN A O 1
ATOM 2076 N N . SER A 1 292 ? 12.135 13.670 -16.355 1.00 58.00 292 SER A N 1
ATOM 2077 C CA . SER A 1 292 ? 10.985 14.597 -16.358 1.00 58.00 292 SER A CA 1
ATOM 2078 C C . SER A 1 292 ? 9.686 13.982 -16.861 1.00 58.00 292 SER A C 1
ATOM 2080 O O . SER A 1 292 ? 8.734 14.713 -17.136 1.00 58.00 292 SER A O 1
ATOM 2082 N N . PHE A 1 293 ? 9.618 12.652 -16.969 1.00 66.81 293 PHE A N 1
ATOM 2083 C CA . PHE A 1 293 ? 8.376 12.016 -17.372 1.00 66.81 293 PHE A CA 1
ATOM 2084 C C . PHE A 1 293 ? 7.457 11.849 -16.164 1.00 66.81 293 PHE A C 1
ATOM 2086 O O . PHE A 1 293 ? 7.799 11.209 -15.171 1.00 66.81 293 PHE A O 1
ATOM 2093 N N . GLU A 1 294 ? 6.290 12.472 -16.251 1.00 70.50 294 GLU A N 1
ATOM 2094 C CA . GLU A 1 294 ? 5.215 12.327 -15.283 1.00 70.50 294 GLU A CA 1
ATOM 2095 C C . GLU A 1 294 ? 4.136 11.458 -15.924 1.00 70.50 294 GLU A C 1
ATOM 2097 O O . GLU A 1 294 ? 3.543 11.841 -16.935 1.00 70.50 294 GLU A O 1
ATOM 2102 N N . VAL A 1 295 ? 3.906 10.273 -15.353 1.00 75.44 295 VAL A N 1
ATOM 2103 C CA . VAL A 1 295 ? 2.778 9.417 -15.733 1.00 75.44 295 VAL A CA 1
ATOM 2104 C C . VAL A 1 295 ? 1.730 9.543 -14.656 1.00 75.44 295 VAL A C 1
ATOM 2106 O O . VAL A 1 295 ? 1.823 8.925 -13.603 1.00 75.44 295 VAL A O 1
ATOM 2109 N N . CYS A 1 296 ? 0.745 10.384 -14.922 1.00 83.25 296 CYS A N 1
ATOM 2110 C CA . CYS A 1 296 ? -0.445 10.465 -14.104 1.00 83.25 296 CYS A CA 1
ATOM 2111 C C . CYS A 1 296 ? -1.624 10.780 -15.012 1.00 83.25 296 CYS A C 1
ATOM 2113 O O . CYS A 1 296 ? -1.765 11.894 -15.518 1.00 83.25 296 CYS A O 1
ATOM 2115 N N . THR A 1 297 ? -2.477 9.784 -15.221 1.00 87.88 297 THR A N 1
ATOM 2116 C CA . THR A 1 297 ? -3.861 10.055 -15.592 1.00 87.88 297 THR A CA 1
ATOM 2117 C C . THR A 1 297 ? -4.641 10.139 -14.291 1.00 87.88 297 THR A C 1
ATOM 2119 O O . THR A 1 297 ? -4.785 9.133 -13.599 1.00 87.88 297 THR A O 1
ATOM 2122 N N . GLU A 1 298 ? -5.088 11.340 -13.921 1.00 89.56 298 GLU A N 1
ATOM 2123 C CA . GLU A 1 298 ? -5.923 11.507 -12.730 1.00 89.56 298 GLU A CA 1
ATOM 2124 C C . GLU A 1 298 ? -7.184 10.647 -12.869 1.00 89.56 298 GLU A C 1
ATOM 2126 O O . GLU A 1 298 ? -7.845 10.650 -13.913 1.00 89.56 298 GLU A O 1
ATOM 2131 N N . THR A 1 299 ? -7.502 9.889 -11.823 1.00 88.94 299 THR A N 1
ATOM 2132 C CA . THR A 1 299 ? -8.573 8.895 -11.860 1.00 88.94 299 THR A CA 1
ATOM 2133 C C . THR A 1 299 ? -9.435 8.957 -10.606 1.00 88.94 299 THR A C 1
ATOM 2135 O O . THR A 1 299 ? -8.952 9.143 -9.491 1.00 88.94 299 THR A O 1
ATOM 2138 N N . THR A 1 300 ? -10.739 8.771 -10.795 1.00 89.19 300 THR A N 1
ATOM 2139 C CA . THR A 1 300 ? -11.720 8.547 -9.719 1.00 89.19 300 THR A CA 1
ATOM 2140 C C . THR A 1 300 ? -12.217 7.102 -9.706 1.00 89.19 300 THR A C 1
ATOM 2142 O O . THR A 1 300 ? -13.190 6.774 -9.029 1.00 89.19 300 THR A O 1
ATOM 2145 N N . SER A 1 301 ? -11.575 6.227 -10.482 1.00 90.12 301 SER A N 1
ATOM 2146 C CA . SER A 1 301 ? -11.872 4.799 -10.484 1.00 90.12 301 SER A CA 1
ATOM 2147 C C . SER A 1 301 ? -11.516 4.169 -9.137 1.00 90.12 301 SER A C 1
ATOM 2149 O O . SER A 1 301 ? -10.573 4.589 -8.464 1.00 90.12 301 SER A O 1
ATOM 2151 N N . GLY A 1 302 ? -12.264 3.135 -8.764 1.00 93.06 302 GLY A N 1
ATOM 2152 C CA . GLY A 1 302 ? -12.040 2.359 -7.549 1.00 93.06 302 GLY A CA 1
ATOM 2153 C C . GLY A 1 302 ? -13.253 2.304 -6.627 1.00 93.06 302 GLY A C 1
ATOM 2154 O O . GLY A 1 302 ? -14.333 2.837 -6.904 1.00 93.06 302 GLY A O 1
ATOM 2155 N N . PHE A 1 303 ? -13.069 1.635 -5.495 1.00 95.81 303 PHE A N 1
ATOM 2156 C CA . PHE A 1 303 ? -14.093 1.464 -4.478 1.00 95.81 303 PHE A CA 1
ATOM 2157 C C . PHE A 1 303 ? -14.428 2.797 -3.789 1.00 95.81 303 PHE A C 1
ATOM 2159 O O . PHE A 1 303 ? -13.549 3.508 -3.301 1.00 95.81 303 PHE A O 1
ATOM 2166 N N . ASN A 1 304 ? -15.715 3.134 -3.706 1.00 94.38 304 ASN A N 1
ATOM 2167 C CA . ASN A 1 304 ? -16.198 4.406 -3.156 1.00 94.38 304 ASN A CA 1
ATOM 2168 C C . ASN A 1 304 ? -16.380 4.365 -1.628 1.00 94.38 304 ASN A C 1
ATOM 2170 O O . ASN A 1 304 ? -17.505 4.476 -1.137 1.00 94.38 304 ASN A O 1
ATOM 2174 N N . LEU A 1 305 ? -15.286 4.225 -0.873 1.00 94.00 305 LEU A N 1
ATOM 2175 C CA . LEU A 1 305 ? -15.337 4.054 0.586 1.00 94.00 305 LEU A CA 1
ATOM 2176 C C . LEU A 1 305 ? -15.843 5.305 1.324 1.00 94.00 305 LEU A C 1
ATOM 2178 O O . LEU A 1 305 ? -16.832 5.251 2.044 1.00 94.00 305 LEU A O 1
ATOM 2182 N N . ASN A 1 306 ? -15.223 6.459 1.082 1.00 88.81 306 ASN A N 1
ATOM 2183 C CA . ASN A 1 306 ? -15.400 7.667 1.903 1.00 88.81 306 ASN A CA 1
ATOM 2184 C C . ASN A 1 306 ? -16.685 8.467 1.602 1.00 88.81 306 ASN A C 1
ATOM 2186 O O . ASN A 1 306 ? -16.784 9.651 1.922 1.00 88.81 306 ASN A O 1
ATOM 2190 N N . THR A 1 307 ? -17.666 7.854 0.941 1.00 82.31 307 THR A N 1
ATOM 2191 C CA . THR A 1 307 ? -18.915 8.523 0.540 1.00 82.31 307 THR A CA 1
ATOM 2192 C C . THR A 1 307 ? -19.974 8.516 1.642 1.00 82.31 307 THR A C 1
ATOM 2194 O O . THR A 1 307 ? -20.859 9.373 1.648 1.00 82.31 307 THR A O 1
ATOM 2197 N N . SER A 1 308 ? -19.897 7.568 2.583 1.00 84.12 308 SER A N 1
ATOM 2198 C CA . SER A 1 308 ? -20.764 7.500 3.760 1.00 84.12 308 SER A CA 1
ATOM 2199 C C . SER A 1 308 ? -20.151 6.614 4.847 1.00 84.12 308 SER A C 1
ATOM 2201 O O . SER A 1 308 ? -19.432 5.674 4.530 1.00 84.12 308 SER A O 1
ATOM 2203 N N . SER A 1 309 ? -20.525 6.824 6.111 1.00 75.75 309 SER A N 1
ATOM 2204 C CA . SER A 1 309 ? -20.132 5.941 7.225 1.00 75.75 309 SER A CA 1
ATOM 2205 C C . SER A 1 309 ? -20.827 4.570 7.222 1.00 75.75 309 SER A C 1
ATOM 2207 O O . SER A 1 309 ? -20.538 3.726 8.067 1.00 75.75 309 SER A O 1
ATOM 2209 N N . ALA A 1 310 ? -21.772 4.344 6.301 1.00 82.50 310 ALA A N 1
ATOM 2210 C CA . ALA A 1 310 ? -22.413 3.046 6.096 1.00 82.50 310 ALA A CA 1
ATOM 2211 C C . ALA A 1 310 ? -21.660 2.176 5.078 1.00 82.50 310 ALA A C 1
ATOM 2213 O O . ALA A 1 310 ? -21.924 0.977 4.997 1.00 82.50 310 ALA A O 1
ATOM 2214 N N . THR A 1 311 ? -20.758 2.771 4.295 1.00 92.19 311 THR A N 1
ATOM 2215 C CA . THR A 1 311 ? -19.930 2.046 3.338 1.00 92.19 311 THR A CA 1
ATOM 2216 C C . THR A 1 311 ? -18.706 1.499 4.062 1.00 92.19 311 THR A C 1
ATOM 2218 O O . THR A 1 311 ? -18.000 2.240 4.738 1.00 92.19 311 THR A O 1
ATOM 2221 N N . THR A 1 312 ? -18.438 0.208 3.901 1.00 96.25 312 THR A N 1
ATOM 2222 C CA . THR A 1 312 ? -17.223 -0.439 4.400 1.00 96.25 312 THR A CA 1
ATOM 2223 C C . THR A 1 312 ? -16.476 -1.106 3.259 1.00 96.25 312 THR A C 1
ATOM 2225 O O . THR A 1 312 ? -17.082 -1.492 2.256 1.00 96.25 312 THR A O 1
ATOM 2228 N N . LEU A 1 313 ? -15.155 -1.242 3.394 1.00 97.31 313 LEU A N 1
ATOM 2229 C CA . LEU A 1 313 ? -14.399 -2.154 2.533 1.00 97.31 313 LEU A CA 1
ATOM 2230 C C . LEU A 1 313 ? -14.907 -3.595 2.728 1.00 97.31 313 LEU A C 1
ATOM 2232 O O . LEU A 1 313 ? -15.506 -3.890 3.767 1.00 97.31 313 LEU A O 1
ATOM 2236 N N . PRO A 1 314 ? -14.670 -4.507 1.763 1.00 96.56 314 PRO A N 1
ATOM 2237 C CA . PRO A 1 314 ? -15.003 -5.920 1.927 1.00 96.56 314 PRO A CA 1
ATOM 2238 C C . PRO A 1 314 ? -14.517 -6.469 3.274 1.00 96.56 314 PRO A C 1
ATOM 2240 O O . PRO A 1 314 ? -13.409 -6.154 3.709 1.00 96.56 314 PRO A O 1
ATOM 2243 N N . SER A 1 315 ? -15.340 -7.284 3.937 1.00 93.88 315 SER A N 1
ATOM 2244 C CA . SER A 1 315 ? -15.089 -7.763 5.308 1.00 93.88 315 SER A CA 1
ATOM 2245 C C . SER A 1 315 ? -13.828 -8.625 5.453 1.00 93.88 315 SER A C 1
ATOM 2247 O O . SER A 1 315 ? -13.351 -8.844 6.559 1.00 93.88 315 SER A O 1
ATOM 2249 N N . ASP A 1 316 ? -13.311 -9.155 4.346 1.00 94.56 316 ASP A N 1
ATOM 2250 C CA . ASP A 1 316 ? -12.068 -9.922 4.245 1.00 94.56 316 ASP A CA 1
ATOM 2251 C C . ASP A 1 316 ? -10.849 -9.055 3.870 1.00 94.56 316 ASP A C 1
ATOM 2253 O O . ASP A 1 316 ? -9.769 -9.587 3.603 1.00 94.56 316 ASP A O 1
ATOM 2257 N N . THR A 1 317 ? -10.991 -7.724 3.863 1.00 97.88 317 THR A N 1
ATOM 2258 C CA . THR A 1 317 ? -9.862 -6.805 3.666 1.00 97.88 317 THR A CA 1
ATOM 2259 C C . THR A 1 317 ? -8.852 -7.001 4.786 1.00 97.88 317 THR A C 1
ATOM 2261 O O . THR A 1 317 ? -9.182 -6.851 5.958 1.00 97.88 317 THR A O 1
ATOM 2264 N N . ASN A 1 318 ? -7.610 -7.310 4.419 1.00 96.94 318 ASN A N 1
ATOM 2265 C C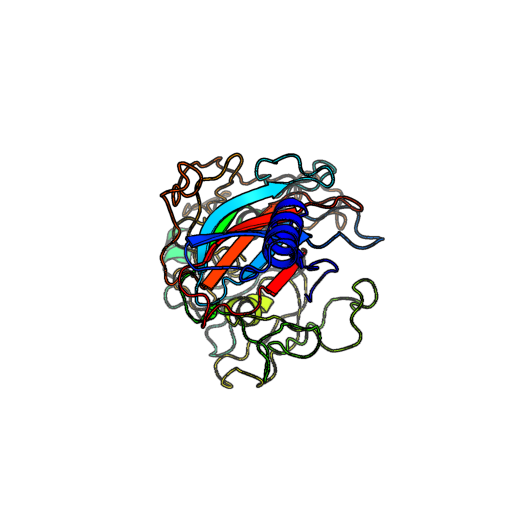A . ASN A 1 318 ? -6.525 -7.579 5.365 1.00 96.94 318 ASN A CA 1
ATOM 2266 C C . ASN A 1 318 ? -5.431 -6.499 5.357 1.00 96.94 318 ASN A C 1
ATOM 2268 O O . ASN A 1 318 ? -4.639 -6.422 6.298 1.00 96.94 318 ASN A O 1
ATOM 2272 N N . ALA A 1 319 ? -5.407 -5.641 4.336 1.00 97.06 319 ALA A N 1
ATOM 2273 C CA . ALA A 1 319 ? -4.445 -4.556 4.220 1.00 97.06 319 ALA A CA 1
ATOM 2274 C C . ALA A 1 319 ? -5.016 -3.376 3.425 1.00 97.06 319 ALA A C 1
ATOM 2276 O O . ALA A 1 319 ? -5.721 -3.562 2.430 1.00 97.06 319 ALA A O 1
ATOM 2277 N N . VAL A 1 320 ? -4.649 -2.166 3.845 1.00 97.50 320 VAL A N 1
ATOM 2278 C CA . VAL A 1 320 ? -4.859 -0.908 3.122 1.00 97.50 320 VAL A CA 1
ATOM 2279 C C . VAL A 1 320 ? -3.493 -0.293 2.851 1.00 97.50 320 VAL A C 1
ATOM 2281 O O . VAL A 1 320 ? -2.701 -0.097 3.773 1.00 97.50 320 VAL A O 1
ATOM 2284 N N . ARG A 1 321 ? -3.203 0.001 1.586 1.00 94.31 321 ARG A N 1
ATOM 2285 C CA . ARG A 1 321 ? -1.931 0.553 1.124 1.00 94.31 321 ARG A CA 1
ATOM 2286 C C . ARG A 1 321 ? -2.122 1.959 0.586 1.00 94.31 321 ARG A C 1
ATOM 2288 O O . ARG A 1 321 ? -3.056 2.228 -0.154 1.00 94.31 321 ARG A O 1
ATOM 2295 N N . TYR A 1 322 ? -1.202 2.841 0.922 1.00 92.56 322 TYR A N 1
ATOM 2296 C CA . TYR A 1 322 ? -1.199 4.233 0.520 1.00 92.56 322 TYR A CA 1
ATOM 2297 C C . TYR A 1 322 ? 0.073 4.446 -0.280 1.00 92.56 322 TYR A C 1
ATOM 2299 O O . TYR A 1 322 ? 1.151 4.464 0.307 1.00 92.56 322 TYR A O 1
ATOM 2307 N N . ALA A 1 323 ? -0.035 4.550 -1.601 1.00 88.75 323 ALA A N 1
ATOM 2308 C CA . ALA A 1 323 ? 1.095 4.876 -2.461 1.00 88.75 323 ALA A CA 1
ATOM 2309 C C . ALA A 1 323 ? 1.094 6.379 -2.718 1.00 88.75 323 ALA A C 1
ATOM 2311 O O . ALA A 1 323 ? 0.114 6.935 -3.215 1.00 88.75 323 ALA A O 1
ATOM 2312 N N . PHE A 1 324 ? 2.183 7.044 -2.351 1.00 80.88 324 PHE A N 1
ATOM 2313 C CA . PHE A 1 324 ? 2.278 8.494 -2.385 1.00 80.88 324 PHE A CA 1
ATOM 2314 C C . PHE A 1 324 ? 3.559 8.924 -3.088 1.00 80.88 324 PHE A C 1
ATOM 2316 O O . PHE A 1 324 ? 4.656 8.457 -2.771 1.00 80.88 324 PHE A O 1
ATOM 2323 N N . GLY A 1 325 ? 3.403 9.806 -4.068 1.00 78.44 325 GLY A N 1
ATOM 2324 C CA . GLY A 1 325 ? 4.505 10.359 -4.832 1.00 78.44 325 GLY A CA 1
ATOM 2325 C C . GLY A 1 325 ? 5.106 11.609 -4.197 1.00 78.44 325 GLY A C 1
ATOM 2326 O O . GLY A 1 325 ? 4.446 12.317 -3.435 1.00 78.44 325 GLY A O 1
ATOM 2327 N N . GLY A 1 326 ? 6.356 11.904 -4.553 1.00 71.94 326 GLY A N 1
ATOM 2328 C CA . GLY A 1 326 ? 6.944 13.220 -4.312 1.00 71.94 326 GLY A CA 1
ATOM 2329 C C . GLY A 1 326 ? 7.205 13.584 -2.868 1.00 71.94 326 GLY A C 1
ATOM 2330 O O . GLY A 1 326 ? 6.878 14.686 -2.429 1.00 71.94 326 GLY A O 1
ATOM 2331 N N . ILE A 1 327 ? 7.811 12.655 -2.142 1.00 71.31 327 ILE A N 1
ATOM 2332 C CA . ILE A 1 327 ? 8.214 12.878 -0.761 1.00 71.31 327 ILE A CA 1
ATOM 2333 C C . ILE A 1 327 ? 9.551 13.633 -0.786 1.00 71.31 327 ILE A C 1
ATOM 2335 O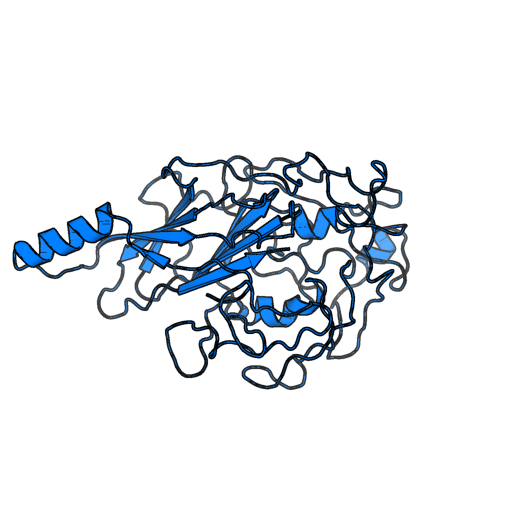 O . ILE A 1 327 ? 10.465 13.269 -1.532 1.00 71.31 327 ILE A O 1
ATOM 2339 N N . ALA A 1 328 ? 9.661 14.711 -0.007 1.00 70.94 328 ALA A N 1
ATOM 2340 C CA . ALA A 1 328 ? 10.910 15.443 0.196 1.00 70.94 328 ALA A CA 1
ATOM 2341 C C . ALA A 1 328 ? 11.574 15.076 1.529 1.00 70.94 328 ALA A C 1
ATOM 2343 O O . ALA A 1 328 ? 10.913 14.637 2.475 1.00 70.94 328 ALA A O 1
ATOM 2344 N N . GLN A 1 329 ? 12.876 15.347 1.646 1.00 68.62 329 GLN A N 1
ATOM 2345 C CA . GLN A 1 329 ? 13.550 15.319 2.942 1.00 68.62 329 GLN A CA 1
ATOM 2346 C C . GLN A 1 329 ? 12.827 16.221 3.959 1.00 68.62 329 GLN A C 1
ATOM 2348 O O . GLN A 1 329 ? 12.616 17.409 3.715 1.00 68.62 329 GLN A O 1
ATOM 2353 N N . GLY A 1 330 ? 12.495 15.669 5.129 1.00 68.31 330 GLY A N 1
ATOM 2354 C CA . GLY A 1 330 ? 11.873 16.417 6.227 1.00 68.31 330 GLY A CA 1
ATOM 2355 C C . GLY A 1 330 ? 10.365 16.650 6.095 1.00 68.31 330 GLY A C 1
ATOM 2356 O O . GLY A 1 330 ? 9.780 17.257 6.991 1.00 68.31 330 GLY A O 1
ATOM 2357 N N . GLU A 1 331 ? 9.722 16.156 5.034 1.00 74.75 331 GLU A N 1
ATOM 2358 C CA . GLU A 1 331 ? 8.262 16.069 4.981 1.00 74.75 331 GLU A CA 1
ATOM 2359 C C . GLU A 1 331 ? 7.771 14.826 5.729 1.00 74.75 331 GLU A C 1
ATOM 2361 O O . GLU A 1 331 ? 8.398 13.765 5.709 1.00 74.75 331 GLU A O 1
ATOM 2366 N N . THR A 1 332 ? 6.633 14.955 6.408 1.00 76.75 332 THR A N 1
ATOM 2367 C CA . THR A 1 332 ? 5.965 13.832 7.068 1.00 76.75 332 THR A CA 1
ATOM 2368 C C . THR A 1 332 ? 4.487 13.871 6.729 1.00 76.75 332 THR A C 1
ATOM 2370 O O . THR A 1 332 ? 3.806 14.874 6.956 1.00 76.75 332 THR A O 1
ATOM 2373 N N . TYR A 1 333 ? 4.015 12.753 6.196 1.00 84.06 333 TYR A N 1
ATOM 2374 C CA . TYR A 1 333 ? 2.618 12.499 5.889 1.00 84.06 333 TYR A CA 1
ATOM 2375 C C . TYR A 1 333 ? 2.118 11.374 6.777 1.00 84.06 333 TYR A C 1
ATOM 2377 O O . TYR A 1 333 ? 2.910 10.593 7.310 1.00 84.06 333 TYR A O 1
ATOM 2385 N N . PHE A 1 334 ? 0.805 11.274 6.917 1.00 88.38 334 PHE A N 1
ATOM 2386 C CA . PHE A 1 334 ? 0.183 10.255 7.743 1.00 88.38 334 PHE A CA 1
ATOM 2387 C C . PHE A 1 334 ? -0.928 9.554 6.983 1.00 88.38 334 PHE A C 1
ATOM 2389 O O . PHE A 1 334 ? -1.752 10.190 6.329 1.00 88.38 334 PHE A O 1
ATOM 2396 N N . ALA A 1 335 ? -0.938 8.234 7.081 1.00 92.62 335 ALA A N 1
ATOM 2397 C CA . ALA A 1 335 ? -2.017 7.383 6.633 1.00 92.62 335 ALA A CA 1
ATOM 2398 C C . ALA A 1 335 ? -3.005 7.226 7.790 1.00 92.62 335 ALA A C 1
ATOM 2400 O O . ALA A 1 335 ? -2.632 6.803 8.887 1.00 92.62 335 ALA A O 1
ATOM 2401 N N . VAL A 1 336 ? -4.260 7.590 7.553 1.00 94.69 336 VAL A N 1
ATOM 2402 C CA . VAL A 1 336 ? -5.333 7.499 8.539 1.00 94.69 336 VAL A CA 1
ATOM 2403 C C . VAL A 1 336 ? -6.323 6.438 8.090 1.00 94.69 336 VAL A C 1
ATOM 2405 O O . VAL A 1 336 ? -6.768 6.443 6.942 1.00 94.69 336 VAL A O 1
ATOM 2408 N N . MET A 1 337 ? -6.668 5.530 8.998 1.00 96.25 337 MET A N 1
ATOM 2409 C CA . MET A 1 337 ? -7.651 4.476 8.773 1.00 96.25 337 MET A CA 1
ATOM 2410 C C . MET A 1 337 ? -8.661 4.478 9.914 1.00 96.25 337 MET A C 1
ATOM 2412 O O . MET A 1 337 ? -8.308 4.341 11.085 1.00 96.25 337 MET A O 1
ATOM 2416 N N . GLU A 1 338 ? -9.929 4.627 9.565 1.00 96.31 338 GLU A N 1
ATOM 2417 C CA . GLU A 1 338 ? -11.048 4.514 10.485 1.00 96.31 338 GLU A CA 1
ATOM 2418 C C . GLU A 1 338 ? -11.681 3.135 10.336 1.00 96.31 338 GLU A C 1
ATOM 2420 O O . GLU A 1 338 ? -12.092 2.734 9.241 1.00 96.31 338 GLU A O 1
ATOM 2425 N N . VAL A 1 339 ? -11.781 2.410 11.445 1.00 96.12 339 VAL A N 1
ATOM 2426 C CA . VAL A 1 339 ? -12.398 1.090 11.469 1.00 96.12 339 VAL A CA 1
ATOM 2427 C C . VAL A 1 339 ? -13.535 1.031 12.469 1.00 96.12 339 VAL A C 1
ATOM 2429 O O . VAL A 1 339 ? -13.467 1.586 13.565 1.00 96.12 339 VAL A O 1
ATOM 2432 N N . LYS A 1 340 ? -14.579 0.305 12.093 1.00 95.62 340 LYS A N 1
ATOM 2433 C CA . LYS A 1 340 ? -15.667 -0.083 12.975 1.00 95.62 340 LYS A CA 1
ATOM 2434 C C . LYS A 1 340 ? -15.344 -1.428 13.604 1.00 95.62 340 LYS A C 1
ATOM 2436 O O . LYS A 1 340 ? -14.985 -2.369 12.899 1.00 95.62 340 LYS A O 1
ATOM 2441 N N . ILE A 1 341 ? -15.517 -1.536 14.914 1.00 96.19 341 ILE A N 1
ATOM 2442 C CA . ILE A 1 341 ? -15.399 -2.801 15.635 1.00 96.19 341 ILE A CA 1
ATOM 2443 C C . ILE A 1 341 ? -16.627 -3.655 15.322 1.00 96.19 341 ILE A C 1
ATOM 2445 O O . ILE A 1 341 ? -17.758 -3.270 15.627 1.00 96.19 341 ILE A O 1
ATOM 2449 N N . THR A 1 342 ? -16.423 -4.818 14.715 1.00 95.62 342 THR A N 1
ATOM 2450 C CA . THR A 1 342 ? -17.493 -5.774 14.396 1.00 95.62 342 THR A CA 1
ATOM 2451 C C . THR A 1 342 ? -17.563 -6.915 15.399 1.00 95.62 342 THR A C 1
ATOM 2453 O O . THR A 1 342 ? -18.656 -7.406 15.679 1.00 95.62 342 THR A O 1
ATOM 2456 N N . ASP A 1 343 ? -16.429 -7.281 15.995 1.00 95.50 343 ASP A N 1
ATOM 2457 C CA . ASP A 1 343 ? -16.339 -8.320 17.016 1.00 95.50 343 ASP A CA 1
ATOM 2458 C C . ASP A 1 343 ? -15.231 -7.996 18.019 1.00 95.50 343 ASP A C 1
ATOM 2460 O O . ASP A 1 343 ? -14.052 -8.225 17.754 1.00 95.50 343 ASP A O 1
ATOM 2464 N N . ILE A 1 344 ? -15.625 -7.461 19.178 1.00 93.25 344 ILE A N 1
ATOM 2465 C CA . ILE A 1 344 ? -14.697 -6.987 20.212 1.00 93.25 344 ILE A CA 1
ATOM 2466 C C . ILE A 1 344 ? -13.806 -8.101 20.779 1.00 93.25 344 ILE A C 1
ATOM 2468 O O . ILE A 1 344 ? -12.665 -7.833 21.147 1.00 93.25 344 ILE A O 1
ATOM 2472 N N . GLU A 1 345 ? -14.289 -9.345 20.809 1.00 93.00 345 GLU A N 1
ATOM 2473 C CA . GLU A 1 345 ? -13.542 -10.484 21.360 1.00 93.00 345 GLU A CA 1
ATOM 2474 C C . GLU A 1 345 ? -12.426 -10.955 20.416 1.00 93.00 345 GLU A C 1
ATOM 2476 O O . GLU A 1 345 ? -11.513 -11.663 20.838 1.00 93.00 345 GLU A O 1
ATOM 2481 N N . ASN A 1 346 ? -12.487 -10.546 19.144 1.00 91.62 346 ASN A N 1
ATOM 2482 C CA . ASN A 1 346 ? -11.543 -10.926 18.096 1.00 91.62 346 ASN A CA 1
ATOM 2483 C C . ASN A 1 346 ? -10.742 -9.739 17.536 1.00 91.62 346 ASN A C 1
ATOM 2485 O O . ASN A 1 346 ? -10.029 -9.915 16.546 1.00 91.62 346 ASN A O 1
ATOM 2489 N N . VAL A 1 347 ? -10.828 -8.546 18.147 1.00 90.75 347 VAL A N 1
ATOM 2490 C CA . VAL A 1 347 ? -10.029 -7.384 17.723 1.00 90.75 347 VAL A CA 1
ATOM 2491 C C . VAL A 1 347 ? -8.544 -7.678 17.915 1.00 90.75 347 VAL A C 1
ATOM 2493 O O . VAL A 1 347 ? -8.053 -7.796 19.038 1.00 90.75 347 VAL A O 1
ATOM 2496 N N . GLY A 1 348 ? -7.832 -7.787 16.795 1.00 88.06 348 GLY A N 1
ATOM 2497 C CA . GLY A 1 348 ? -6.384 -7.977 16.764 1.00 88.06 348 GLY A CA 1
ATOM 2498 C C . GLY A 1 348 ? -5.584 -6.681 16.938 1.00 88.06 348 GLY A C 1
ATOM 2499 O O . GLY A 1 348 ? -6.113 -5.605 17.214 1.00 88.06 348 GLY A O 1
ATOM 2500 N N . TYR A 1 349 ? -4.271 -6.780 16.729 1.00 90.62 349 TYR A N 1
ATOM 2501 C CA . TYR A 1 349 ? -3.367 -5.633 16.774 1.00 90.62 349 TYR A CA 1
ATOM 2502 C C . TYR A 1 349 ? -3.362 -4.868 15.450 1.00 90.62 349 TYR A C 1
ATOM 2504 O O . TYR A 1 349 ? -3.208 -5.453 14.376 1.00 90.62 349 TYR A O 1
ATOM 2512 N N . PHE A 1 350 ? -3.442 -3.541 15.532 1.00 91.38 350 PHE A N 1
ATOM 2513 C CA . PHE A 1 350 ? -3.155 -2.682 14.390 1.00 91.38 350 PHE A CA 1
ATOM 2514 C C . PHE A 1 350 ? -1.650 -2.625 14.155 1.00 91.38 350 PHE A C 1
ATOM 2516 O O . PHE A 1 350 ? -0.877 -2.307 15.060 1.00 91.38 350 PHE A O 1
ATOM 2523 N N . ASN A 1 351 ? -1.248 -2.908 12.923 1.00 92.00 351 ASN A N 1
ATOM 2524 C CA . ASN A 1 351 ? 0.143 -2.901 12.501 1.00 92.00 351 ASN A CA 1
ATOM 2525 C C . ASN A 1 351 ? 0.303 -1.992 11.284 1.00 92.00 351 ASN A C 1
ATOM 2527 O O . ASN A 1 351 ? -0.603 -1.896 10.455 1.00 92.00 351 ASN A O 1
ATOM 2531 N N . ALA A 1 352 ? 1.467 -1.356 11.174 1.00 88.81 352 ALA A N 1
ATOM 2532 C CA . ALA A 1 352 ? 1.826 -0.549 10.021 1.00 88.81 352 ALA A CA 1
ATOM 2533 C C . ALA A 1 352 ? 3.255 -0.833 9.559 1.00 88.81 352 ALA A C 1
ATOM 2535 O O . ALA A 1 352 ? 4.167 -1.083 10.359 1.00 88.81 352 ALA A O 1
ATOM 2536 N N . GLU A 1 353 ? 3.429 -0.744 8.250 1.00 82.75 353 GLU A N 1
ATOM 2537 C CA . GLU A 1 353 ? 4.688 -0.915 7.544 1.00 82.75 353 GLU A CA 1
ATOM 2538 C C . GLU A 1 353 ? 4.843 0.209 6.523 1.00 82.75 353 GLU A C 1
ATOM 2540 O O . GLU A 1 353 ? 3.867 0.622 5.904 1.00 82.75 353 GLU A O 1
ATOM 2545 N N . GLY A 1 354 ? 6.050 0.734 6.362 1.00 75.56 354 GLY A N 1
ATOM 2546 C CA . GLY A 1 354 ? 6.341 1.821 5.433 1.00 75.56 354 GLY A CA 1
ATOM 2547 C C . GLY A 1 354 ? 7.553 1.470 4.590 1.00 75.56 354 GLY A C 1
ATOM 2548 O O . GLY A 1 354 ? 8.476 0.853 5.115 1.00 75.56 354 GLY A O 1
ATOM 2549 N N . HIS A 1 355 ? 7.536 1.867 3.317 1.00 71.25 355 HIS A N 1
ATOM 2550 C CA . HIS A 1 355 ? 8.601 1.674 2.334 1.00 71.25 355 HIS A CA 1
ATOM 2551 C C . HIS A 1 355 ? 8.811 2.960 1.527 1.00 71.25 355 HIS A C 1
ATOM 2553 O O . HIS A 1 355 ? 7.881 3.474 0.908 1.00 71.25 355 HIS A O 1
ATOM 2559 N N . GLY A 1 356 ? 10.033 3.489 1.528 1.00 59.41 356 GLY A N 1
ATOM 2560 C CA . GLY A 1 356 ? 10.460 4.583 0.645 1.00 59.41 356 GLY A CA 1
ATOM 2561 C C . GLY A 1 356 ? 11.241 4.074 -0.575 1.00 59.41 356 GLY A C 1
ATOM 2562 O O . GLY A 1 356 ? 11.844 3.001 -0.524 1.00 59.41 356 GLY A O 1
ATOM 2563 N N . GLY A 1 357 ? 11.214 4.827 -1.676 1.00 47.19 357 GLY A N 1
ATOM 2564 C CA . GLY A 1 357 ? 12.046 4.613 -2.869 1.00 47.19 357 GLY A CA 1
ATOM 2565 C C . GLY A 1 357 ? 13.236 5.558 -2.936 1.00 47.19 357 GLY A C 1
ATOM 2566 O O . GLY A 1 357 ? 13.086 6.716 -2.487 1.00 47.19 357 GLY A O 1
#

pLDDT: mean 76.43, std 16.83, range [25.84, 97.94]

Sequence (357 aa):
GAWLGGGGISLTDASRQQIADNVAAGLAPLSAGDTVTVIADFPVIAEGTLDGPGGYATLYVPAGTEVTSTYITDATGAPLDARPARASTGSGVSKGWGPKGQQTFDISPNGWSPSDTAQCQAAGFSIADCNAGLAYIYGDTGIFYSTRSDTQLFANGSDIATLENGYLVNPTNGSPWPSVGGMGTARVHNKWDAVQINAFGSGGTIDPNGFSTQEETTITGGRGATPFRAGSPVAGPESGSDWDRYGTTGPWNRISYPGSCEANDPLLAGPDGPATGDGSVFPETLDPGVNSFEVCTETTSGFNLNTSSATTLPSDTNAVRYAFGGIAQGETYFAVMEVKITDIENVGYFNAEGHGG